Protein AF-A0A1N6QBU0-F1 (afdb_monomer)

Sequence (309 aa):
MTNTTHSLPLAERKTAVEEMLKSLEDKTDFASSLMRSSLDSHLSDVREQLNESETSSDQREVVEMRLSGASVDSGTTPAQLLSNVLKHFNSGIARAAHKIVTGRDSQKTSSAIHELLDLRFYRLQPGSARVTLTASSNGDLAGNTTKETLDQVFNFLESLDSEERFIDQVSNIGLNSLNSFNALANDIAKSSLSVSLNWPDAESGRSHSWRAGKAEFELLKARTKSIDIRRTSVERLDGIVTLVGEKGVLSLRTDAGEEVRARFSEKLLDSVQASCHLGSKITADFDVTTIGNTTVQVQKKSYLLKQIV

Solvent-accessible surface area (backbone atoms only — not comparable to full-atom values): 16569 Å² total; per-residue (Å²): 135,82,86,67,64,82,79,49,60,65,73,58,37,48,52,54,49,52,52,53,50,60,76,40,72,88,50,84,50,71,68,49,50,53,50,45,55,54,50,52,53,50,48,50,52,47,50,49,55,48,52,51,52,51,60,71,34,93,51,36,46,52,38,40,38,34,40,45,36,88,79,18,57,83,54,47,63,60,66,68,58,54,50,50,44,50,51,22,50,52,48,16,52,42,20,18,36,42,13,61,57,52,54,45,71,41,91,72,72,57,69,68,51,52,64,59,30,43,75,37,85,70,48,77,50,93,44,40,48,27,40,37,35,34,26,36,39,67,60,51,101,73,48,48,56,42,55,54,34,50,51,49,51,49,54,34,68,67,18,79,85,38,68,70,52,32,54,53,29,41,70,54,30,19,66,49,13,52,52,21,50,48,49,30,39,50,59,40,49,74,68,67,32,28,42,36,40,38,34,64,39,79,87,79,70,49,68,50,75,48,75,39,42,68,68,52,39,52,48,51,48,53,54,59,70,43,54,44,77,80,46,79,44,81,46,78,48,56,25,32,28,73,41,77,46,95,73,35,36,40,28,29,34,30,90,88,69,49,78,47,68,24,30,30,32,71,91,46,45,68,61,42,68,74,72,57,46,81,71,38,76,49,43,34,38,23,44,33,36,39,42,28,28,77,90,77,71,48,72,45,79,43,36,28,54,72,47,78,109

Foldseek 3Di:
DDPPLVPDDLVVSLVVLVVVLVVLVVPDDPVSVVVNVVSVVVNVVSVVVVVVVVQVDPFKWKKKKFKDDDQFQVQDHDPVLVVLLVVLLLQLLLQLLCCQQAVDGDLDGDVVSCVQFVWDFDDADGGTGMTMIITGQPDDVQHRSNVVSVVLVLQCLVQLVDLLSNLVSCSNRDLSSLVSVLSSLVSCVVVQIKMKMWIQDPVVRDIRIHIDGDVSSVSSVVSSVQKDWDDWDKDKFKFAWQDDDSNQWTWGQGPVRDIAIAGEHPVCNVVCVVQHDHGDIWIFIWGWIWMAGPVVPDIDIYTYTDHTD

Nearest PDB structures (foldseek):
  1ue1-assembly1_B-2  TM=6.784E-01  e=2.113E-02  Mycobacterium tuberculosis
  9dcn-assembly1_A  TM=5.646E-01  e=2.113E-02  Neisseria gonorrhoeae FA 1090
  2z4h-assembly1_A  TM=3.999E-01  e=2.360E-02  Escherichia coli
  8emh-assembly1_F  TM=4.236E-01  e=3.356E-01  Acinetobacter sp. NEB 394
  8fze-assembly1_w  TM=1.912E-01  e=7.539E-02  Escherichia coli

Secondary structure (DSSP, 8-state):
---GGGGS-HHHHHHHHHHHHHTTTT--SHHHHHHHHHHHHHHHHHHHHHHHHHHTSTTEEEEEEEEESTTTTTS---HHHHHHHHHHHHHHHHHHHHHHHHS---SS--HHHHHHH--EEEEEETTTTEEEEEEE----TT--HHHHHHHHHHHHHHGGG-HHHHHHHHHHH-HHHHHHHHHHHHHHHHTT-EEEEEEE-TTT-PEEEEEE-HHHHHHHHHHHHHEEEEEEEEEEEEEEEEEEETTTEEEEEETTS-EEEEE--GGGHHHHHHH--TT-EEEEEEEEEEEEETTTTEEEEEEEEEEE-

Radius of gyration: 24.53 Å; Cα contacts (8 Å, |Δi|>4): 532; chains: 1; bounding box: 54×44×77 Å

Mean predicted aligned error: 11.38 Å

Organism: NCBI:txid49186

Structure (mmCIF, N/CA/C/O backbone):
data_AF-A0A1N6QBU0-F1
#
_entry.id   AF-A0A1N6QBU0-F1
#
loop_
_atom_site.group_PDB
_atom_site.id
_atom_site.type_symbol
_atom_site.label_atom_id
_atom_site.label_alt_id
_atom_site.label_comp_id
_atom_site.label_asym_id
_atom_site.label_entity_id
_atom_site.label_seq_id
_atom_site.pdbx_PDB_ins_code
_atom_site.Cartn_x
_atom_site.Cartn_y
_atom_site.Cartn_z
_atom_site.occupancy
_atom_site.B_iso_or_equiv
_atom_site.auth_seq_id
_atom_site.auth_comp_id
_atom_site.auth_asym_id
_atom_site.auth_atom_id
_atom_site.pdbx_PDB_model_num
ATOM 1 N N . MET A 1 1 ? 3.096 -10.868 -52.313 1.00 39.22 1 MET A N 1
ATOM 2 C CA . MET A 1 1 ? 2.220 -11.273 -51.196 1.00 39.22 1 MET A CA 1
ATOM 3 C C . MET A 1 1 ? 1.739 -9.999 -50.532 1.00 39.22 1 MET A C 1
ATOM 5 O O . MET A 1 1 ? 2.563 -9.172 -50.174 1.00 39.22 1 MET A O 1
ATOM 9 N N . THR A 1 2 ? 0.432 -9.761 -50.559 1.00 35.47 2 THR A N 1
ATOM 10 C CA . THR A 1 2 ? -0.201 -8.495 -50.173 1.00 35.47 2 THR A CA 1
ATOM 11 C C . THR A 1 2 ? -0.167 -8.295 -48.662 1.00 35.47 2 THR A C 1
ATOM 13 O O . THR A 1 2 ? -0.398 -9.225 -47.896 1.00 35.47 2 THR A O 1
ATOM 16 N N . ASN A 1 3 ? 0.145 -7.066 -48.259 1.00 40.38 3 ASN A N 1
ATOM 17 C CA . ASN A 1 3 ? 0.399 -6.623 -46.892 1.00 40.38 3 ASN A CA 1
ATOM 18 C C . ASN A 1 3 ? -0.928 -6.399 -46.128 1.00 40.38 3 ASN A C 1
ATOM 20 O O . ASN A 1 3 ? -1.270 -5.278 -45.766 1.00 40.38 3 ASN A O 1
ATOM 24 N N . THR A 1 4 ? -1.735 -7.455 -45.974 1.00 46.56 4 THR A N 1
ATOM 25 C CA . THR A 1 4 ? -3.096 -7.409 -45.392 1.00 46.56 4 THR A CA 1
ATOM 26 C C . THR A 1 4 ? -3.135 -7.524 -43.863 1.00 46.56 4 THR A C 1
ATOM 28 O O . THR A 1 4 ? -4.198 -7.406 -43.266 1.00 46.56 4 THR A O 1
ATOM 31 N N . THR A 1 5 ? -1.998 -7.719 -43.196 1.00 50.78 5 THR A N 1
ATOM 32 C CA . THR A 1 5 ? -1.920 -7.868 -41.732 1.00 50.78 5 THR A CA 1
ATOM 33 C C . THR A 1 5 ? -2.047 -6.552 -40.963 1.00 50.78 5 THR A C 1
ATOM 35 O O . THR A 1 5 ? -2.314 -6.583 -39.767 1.00 50.78 5 THR A O 1
ATOM 38 N N . HIS A 1 6 ? -1.905 -5.390 -41.607 1.00 52.56 6 HIS A N 1
ATOM 39 C CA . HIS A 1 6 ? -2.018 -4.092 -40.925 1.00 52.56 6 HIS A CA 1
ATOM 40 C C . HIS A 1 6 ? -3.462 -3.635 -40.650 1.00 52.56 6 HIS A C 1
ATOM 42 O O . HIS A 1 6 ? -3.644 -2.705 -39.871 1.00 52.56 6 HIS A O 1
ATOM 48 N N . SER A 1 7 ? -4.480 -4.269 -41.247 1.00 54.25 7 SER A N 1
ATOM 49 C CA . SER A 1 7 ? -5.893 -3.883 -41.080 1.00 54.25 7 SER A CA 1
ATOM 50 C C . SER A 1 7 ? -6.684 -4.753 -40.097 1.00 54.25 7 SER A C 1
ATOM 52 O O . SER A 1 7 ? -7.878 -4.526 -39.924 1.00 54.25 7 SER A O 1
ATOM 54 N N . LEU A 1 8 ? -6.060 -5.769 -39.497 1.00 66.19 8 LEU A N 1
ATOM 55 C CA . LEU A 1 8 ? -6.722 -6.685 -38.566 1.00 66.19 8 LEU A CA 1
ATOM 56 C C . LEU A 1 8 ? -6.661 -6.149 -37.119 1.00 66.19 8 LEU A C 1
ATOM 58 O O . LEU A 1 8 ? -5.681 -5.489 -36.756 1.00 66.19 8 LEU A O 1
ATOM 62 N N . PRO A 1 9 ? -7.655 -6.451 -36.264 1.00 80.00 9 PRO A N 1
ATOM 63 C CA . PRO A 1 9 ? -7.564 -6.243 -34.820 1.00 80.00 9 PRO A CA 1
ATOM 64 C C . PRO A 1 9 ? -6.289 -6.869 -34.232 1.00 80.00 9 PRO A C 1
ATOM 66 O O . PRO A 1 9 ? -5.845 -7.928 -34.675 1.00 80.00 9 PRO A O 1
ATOM 69 N N . LEU A 1 10 ? -5.695 -6.240 -33.212 1.00 79.94 10 LEU A N 1
ATOM 70 C CA . LEU A 1 10 ? -4.394 -6.652 -32.658 1.00 79.94 10 LEU A CA 1
ATOM 71 C C . LEU A 1 10 ? -4.346 -8.131 -32.210 1.00 79.94 10 LEU A C 1
ATOM 73 O O . LEU A 1 10 ? -3.331 -8.798 -32.410 1.00 79.94 10 LEU A O 1
ATOM 77 N N . ALA A 1 11 ? -5.446 -8.669 -31.673 1.00 81.12 11 ALA A N 1
ATOM 78 C CA . ALA A 1 11 ? -5.554 -10.077 -31.273 1.00 81.12 11 ALA A CA 1
ATOM 79 C C . ALA A 1 11 ? -5.517 -11.050 -32.472 1.00 81.12 11 ALA A C 1
ATOM 81 O O . ALA A 1 11 ? -4.876 -12.103 -32.417 1.00 81.12 11 ALA A O 1
ATOM 82 N N . GLU A 1 12 ? -6.150 -10.676 -33.584 1.00 83.69 12 GLU A N 1
ATOM 83 C CA . GLU A 1 12 ? -6.132 -11.452 -34.829 1.00 83.69 12 GLU A CA 1
ATOM 84 C C . GLU A 1 12 ? -4.762 -11.361 -35.512 1.00 83.69 12 GLU A C 1
ATOM 86 O O . GLU A 1 12 ? -4.251 -12.361 -36.014 1.00 83.69 12 GLU A O 1
ATOM 91 N N . ARG A 1 13 ? -4.106 -10.192 -35.442 1.00 83.12 13 ARG A N 1
ATOM 92 C CA . ARG A 1 13 ? -2.723 -10.003 -35.916 1.00 83.12 13 ARG A CA 1
ATOM 93 C C . ARG A 1 13 ? -1.742 -10.905 -35.177 1.00 83.12 13 ARG A C 1
ATOM 95 O O . ARG A 1 13 ? -0.912 -11.537 -35.823 1.00 83.12 13 ARG A O 1
ATOM 102 N N . LYS A 1 14 ? -1.852 -10.999 -33.847 1.00 87.75 14 LYS A N 1
ATOM 103 C CA . LYS A 1 14 ? -1.032 -11.912 -33.036 1.00 87.75 14 LYS A CA 1
ATOM 104 C C . LYS A 1 14 ? -1.204 -13.359 -33.504 1.00 87.75 14 LYS A C 1
ATOM 106 O O . LYS A 1 14 ? -0.212 -14.020 -33.792 1.00 87.75 14 LYS A O 1
ATOM 111 N N . THR A 1 15 ? -2.453 -13.811 -33.629 1.00 87.38 15 THR A N 1
ATOM 112 C CA . THR A 1 15 ? -2.779 -15.189 -34.031 1.00 87.38 15 THR A CA 1
ATOM 113 C C . THR A 1 15 ? -2.228 -15.512 -35.424 1.00 87.38 15 THR A C 1
ATOM 115 O O . THR A 1 15 ? -1.575 -16.534 -35.608 1.00 87.38 15 THR A O 1
ATOM 118 N N . ALA A 1 16 ? -2.384 -14.598 -36.388 1.00 86.31 16 ALA A N 1
ATOM 119 C CA . ALA A 1 16 ? -1.865 -14.772 -37.744 1.00 86.31 16 ALA A CA 1
ATOM 120 C C . ALA A 1 16 ? -0.326 -14.858 -37.797 1.00 86.31 16 ALA A C 1
ATOM 122 O O . ALA A 1 16 ? 0.226 -15.666 -38.544 1.00 86.31 16 ALA A O 1
ATOM 123 N N . VAL A 1 17 ? 0.385 -14.048 -37.002 1.00 85.12 17 VAL A N 1
ATOM 124 C CA . VAL A 1 17 ? 1.858 -14.092 -36.931 1.00 85.12 17 VAL A CA 1
ATOM 125 C C . VAL A 1 17 ? 2.343 -15.376 -36.242 1.00 85.12 17 VAL A C 1
ATOM 127 O O . VAL A 1 17 ? 3.319 -15.976 -36.694 1.00 85.12 17 VAL A O 1
ATOM 130 N N . GLU A 1 18 ? 1.644 -15.844 -35.203 1.00 87.94 18 GLU A N 1
ATOM 131 C CA . GLU A 1 18 ? 1.935 -17.119 -34.527 1.00 87.94 18 GLU A CA 1
ATOM 132 C C . GLU A 1 18 ? 1.734 -18.325 -35.467 1.00 87.94 18 GLU A C 1
ATOM 134 O O . GLU A 1 18 ? 2.568 -19.232 -35.499 1.00 87.94 18 GLU A O 1
ATOM 139 N N . GLU A 1 19 ? 0.696 -18.314 -36.308 1.00 89.81 19 GLU A N 1
ATOM 140 C CA . GLU A 1 19 ? 0.483 -19.336 -37.344 1.00 89.81 19 GLU A CA 1
ATOM 141 C C . GLU A 1 19 ? 1.570 -19.316 -38.430 1.00 89.81 19 GLU A C 1
ATOM 143 O O . GLU A 1 19 ? 2.048 -20.372 -38.856 1.00 89.81 19 GLU A O 1
ATOM 148 N N . MET A 1 20 ? 2.012 -18.126 -38.852 1.00 86.88 20 MET A N 1
ATOM 149 C CA . MET A 1 20 ? 3.114 -17.983 -39.807 1.00 86.88 20 MET A CA 1
ATOM 150 C C . MET A 1 20 ? 4.428 -18.535 -39.246 1.00 86.88 20 MET A C 1
ATOM 152 O O . MET A 1 20 ? 5.118 -19.270 -39.954 1.00 86.88 20 MET A O 1
ATOM 156 N N . LEU A 1 21 ? 4.752 -18.252 -37.980 1.00 85.94 21 LEU A N 1
ATOM 157 C CA . LEU A 1 21 ? 5.922 -18.821 -37.300 1.00 85.94 21 LEU A CA 1
ATOM 158 C C . LEU A 1 21 ? 5.845 -20.348 -37.222 1.00 85.94 21 LEU A C 1
ATOM 160 O O . LEU A 1 21 ? 6.813 -21.029 -37.563 1.00 85.94 21 LEU A O 1
ATOM 164 N N . LYS A 1 22 ? 4.675 -20.891 -36.873 1.00 87.50 22 LYS A N 1
ATOM 165 C CA . LYS A 1 22 ? 4.443 -22.340 -36.812 1.00 87.50 22 LYS A CA 1
ATOM 166 C C . LYS A 1 22 ? 4.622 -23.018 -38.173 1.00 87.50 22 LYS A C 1
ATOM 168 O O . LYS A 1 22 ? 5.226 -24.079 -38.268 1.00 87.50 22 LYS A O 1
ATOM 173 N N . SER A 1 23 ? 4.188 -22.371 -39.258 1.00 85.69 23 SER A N 1
ATOM 174 C CA . SER A 1 23 ? 4.383 -22.875 -40.630 1.00 85.69 23 SER A CA 1
ATOM 175 C C . SER A 1 23 ? 5.852 -22.929 -41.077 1.00 85.69 23 SER A C 1
ATOM 177 O O . SER A 1 23 ? 6.185 -23.557 -42.089 1.00 85.69 23 SER A O 1
ATOM 179 N N . LEU A 1 24 ? 6.731 -22.243 -40.342 1.00 83.56 24 LEU A N 1
ATOM 180 C CA . LEU A 1 24 ? 8.153 -22.190 -40.616 1.00 83.56 24 LEU A CA 1
ATOM 181 C C . LEU A 1 24 ? 8.961 -23.163 -39.755 1.00 83.56 24 LEU A C 1
ATOM 183 O O . LEU A 1 24 ? 10.107 -23.350 -40.140 1.00 83.56 24 LEU A O 1
ATOM 187 N N . GLU A 1 25 ? 8.428 -23.788 -38.688 1.00 79.06 25 GLU A N 1
ATOM 188 C CA . GLU A 1 25 ? 9.165 -24.599 -37.681 1.00 79.06 25 GLU A CA 1
ATOM 189 C C . GLU A 1 25 ? 10.079 -25.690 -38.269 1.00 79.06 25 GLU A C 1
ATOM 191 O O . GLU A 1 25 ? 11.206 -25.864 -37.795 1.00 79.06 25 GLU A O 1
ATOM 196 N N . ASP A 1 26 ? 9.670 -26.328 -39.366 1.00 81.00 26 ASP A N 1
ATOM 197 C CA . ASP A 1 26 ? 10.427 -27.420 -39.997 1.00 81.00 26 ASP A CA 1
ATOM 198 C C . ASP A 1 26 ? 11.429 -26.955 -41.076 1.00 81.00 26 ASP A C 1
ATOM 200 O O . ASP A 1 26 ? 12.178 -27.760 -41.633 1.00 81.00 26 ASP A O 1
ATOM 204 N N . LYS A 1 27 ? 11.472 -25.654 -41.397 1.00 79.31 27 LYS A N 1
ATOM 205 C CA . LYS A 1 27 ? 12.322 -25.101 -42.470 1.00 79.31 27 LYS A CA 1
ATOM 206 C C . LYS A 1 27 ? 13.609 -24.471 -41.940 1.00 79.31 27 LYS A C 1
ATOM 208 O O . LYS A 1 27 ? 13.568 -23.452 -41.258 1.00 79.31 27 LYS A O 1
ATOM 213 N N . THR A 1 28 ? 14.757 -25.043 -42.293 1.00 79.62 28 THR A N 1
ATOM 214 C CA . THR A 1 28 ? 16.081 -24.645 -41.771 1.00 79.62 28 THR A CA 1
ATOM 215 C C . THR A 1 28 ? 16.922 -23.806 -42.737 1.00 79.62 28 THR A C 1
ATOM 217 O O . THR A 1 28 ? 18.066 -23.477 -42.426 1.00 79.62 28 THR A O 1
ATOM 220 N N . ASP A 1 29 ? 16.391 -23.442 -43.905 1.00 89.56 29 ASP A N 1
ATOM 221 C CA . ASP A 1 29 ? 17.117 -22.630 -44.878 1.00 89.56 29 ASP A CA 1
ATOM 222 C C . ASP A 1 29 ? 17.308 -21.179 -44.397 1.00 89.56 29 ASP A C 1
ATOM 224 O O . ASP A 1 29 ? 16.545 -20.649 -43.586 1.00 89.56 29 ASP A O 1
ATOM 228 N N . PHE A 1 30 ? 18.351 -20.519 -44.909 1.00 84.75 30 PHE A N 1
ATOM 229 C CA . PHE A 1 30 ? 18.733 -19.162 -44.504 1.00 84.75 30 PHE A CA 1
ATOM 230 C C . PHE A 1 30 ? 17.591 -18.146 -44.657 1.00 84.75 30 PHE A C 1
ATOM 232 O O . PHE A 1 30 ? 17.408 -17.295 -43.786 1.00 84.75 30 PHE A O 1
ATOM 239 N N . ALA A 1 31 ? 16.797 -18.249 -45.729 1.00 85.75 31 ALA A N 1
ATOM 240 C CA . ALA A 1 31 ? 15.667 -17.353 -45.949 1.00 85.75 31 ALA A CA 1
ATOM 241 C C . ALA A 1 31 ? 14.568 -17.577 -44.900 1.00 85.75 31 ALA A C 1
ATOM 243 O O . ALA A 1 31 ? 14.074 -16.604 -44.333 1.00 85.75 31 ALA A O 1
ATOM 244 N N . SER A 1 32 ? 14.253 -18.834 -44.567 1.00 83.88 32 SER A N 1
ATOM 245 C CA . SER A 1 32 ? 13.336 -19.150 -43.463 1.00 83.88 32 SER A CA 1
ATOM 246 C C . SER A 1 32 ? 13.852 -18.661 -42.109 1.00 83.88 32 SER A C 1
ATOM 248 O O . SER A 1 32 ? 13.070 -18.133 -41.328 1.00 83.88 32 SER A O 1
ATOM 250 N N . SER A 1 33 ? 15.156 -18.759 -41.832 1.00 81.25 33 SER A N 1
ATOM 251 C CA . SER A 1 33 ? 15.761 -18.225 -40.599 1.00 81.25 33 SER A CA 1
ATOM 252 C C . SER A 1 33 ? 15.617 -16.700 -40.489 1.00 81.25 33 SER A C 1
ATOM 254 O O . SER A 1 33 ? 15.190 -16.179 -39.455 1.00 81.25 33 SER A O 1
ATOM 256 N N . LEU A 1 34 ? 15.883 -15.975 -41.581 1.00 82.69 34 LEU A N 1
ATOM 257 C CA . LEU A 1 34 ? 15.695 -14.524 -41.639 1.00 82.69 34 LEU A CA 1
ATOM 258 C C . LEU A 1 34 ? 14.216 -14.137 -41.476 1.00 82.69 34 LEU A C 1
ATOM 260 O O . LEU A 1 34 ? 13.899 -13.206 -40.736 1.00 82.69 34 LEU A O 1
ATOM 264 N N . MET A 1 35 ? 13.308 -14.872 -42.129 1.00 85.88 35 MET A N 1
ATOM 265 C CA . MET A 1 35 ? 11.864 -14.662 -41.998 1.00 85.88 35 MET A CA 1
ATOM 266 C C . MET A 1 35 ? 11.373 -14.928 -40.575 1.00 85.88 35 MET A C 1
ATOM 268 O O . MET A 1 35 ? 10.599 -14.127 -40.061 1.00 85.88 35 MET A O 1
ATOM 272 N N . ARG A 1 36 ? 11.846 -15.991 -39.912 1.00 84.25 36 ARG A N 1
ATOM 273 C CA . ARG A 1 36 ? 11.523 -16.271 -38.504 1.00 84.25 36 ARG A CA 1
ATOM 274 C C . ARG A 1 36 ? 11.970 -15.132 -37.593 1.00 84.25 36 ARG A C 1
ATOM 276 O O . ARG A 1 36 ? 11.153 -14.637 -36.836 1.00 84.25 36 ARG A O 1
ATOM 283 N N . SER A 1 37 ? 13.211 -14.660 -37.725 1.00 82.31 37 SER A N 1
ATOM 284 C CA . SER A 1 37 ? 13.722 -13.527 -36.934 1.00 82.31 37 SER A CA 1
ATOM 285 C C . SER A 1 37 ? 12.888 -12.253 -37.136 1.00 82.31 37 SER A C 1
ATOM 287 O O . SER A 1 37 ? 12.516 -11.576 -36.178 1.00 82.31 37 SER A O 1
ATOM 289 N N . SER A 1 38 ? 12.511 -11.959 -38.386 1.00 84.19 38 SER A N 1
ATOM 290 C CA . SER A 1 38 ? 11.640 -10.822 -38.698 1.00 84.19 38 SER A CA 1
ATOM 291 C C . SER A 1 38 ? 10.228 -10.980 -38.125 1.00 84.19 38 SER A C 1
ATOM 293 O O . SER A 1 38 ? 9.657 -9.997 -37.656 1.00 84.19 38 SER A O 1
ATOM 295 N N . LEU A 1 39 ? 9.650 -12.184 -38.182 1.00 86.44 39 LEU A N 1
ATOM 296 C CA . LEU A 1 39 ? 8.320 -12.471 -37.641 1.00 86.44 39 LEU A CA 1
ATOM 297 C C . LEU A 1 39 ? 8.317 -12.490 -36.110 1.00 86.44 39 LEU A C 1
ATOM 299 O O . LEU A 1 39 ? 7.361 -11.998 -35.525 1.00 86.44 39 LEU A O 1
ATOM 303 N N . ASP A 1 40 ? 9.381 -12.970 -35.466 1.00 84.38 40 ASP A N 1
ATOM 304 C CA . ASP A 1 40 ? 9.564 -12.899 -34.011 1.00 84.38 40 ASP A CA 1
ATOM 305 C C . ASP A 1 40 ? 9.655 -11.447 -33.537 1.00 84.38 40 ASP A C 1
ATOM 307 O O . ASP A 1 40 ? 8.983 -11.067 -32.576 1.00 84.38 40 ASP A O 1
ATOM 311 N N . SER A 1 41 ? 10.423 -10.605 -34.241 1.00 81.62 41 SER A N 1
ATOM 312 C CA . SER A 1 41 ? 10.460 -9.166 -33.959 1.00 81.62 41 SER A CA 1
ATOM 313 C C . SER A 1 41 ? 9.075 -8.540 -34.135 1.00 81.62 41 SER A C 1
ATOM 315 O O . SER A 1 41 ? 8.614 -7.817 -33.259 1.00 81.62 41 SER A O 1
ATOM 317 N N . HIS A 1 42 ? 8.365 -8.870 -35.219 1.00 82.19 42 HIS A N 1
ATOM 318 C CA . HIS A 1 42 ? 7.020 -8.345 -35.448 1.00 82.19 42 HIS A CA 1
ATOM 319 C C . HIS A 1 42 ? 6.009 -8.823 -34.396 1.00 82.19 42 HIS A C 1
ATOM 321 O O . HIS A 1 42 ? 5.142 -8.062 -33.970 1.00 82.19 42 HIS A O 1
ATOM 327 N N . LEU A 1 43 ? 6.120 -10.075 -33.947 1.00 85.25 43 LEU A N 1
ATOM 328 C CA . LEU A 1 43 ? 5.299 -10.623 -32.876 1.00 85.25 43 LEU A CA 1
ATOM 329 C C . LEU A 1 43 ? 5.573 -9.907 -31.551 1.00 85.25 43 LEU A C 1
ATOM 331 O O . LEU A 1 43 ? 4.632 -9.655 -30.799 1.00 85.25 43 LEU A O 1
ATOM 335 N N . SER A 1 44 ? 6.834 -9.558 -31.278 1.00 79.56 44 SER A N 1
ATOM 336 C CA . SER A 1 44 ? 7.207 -8.719 -30.137 1.00 79.56 44 SER A CA 1
ATOM 337 C C . SER A 1 44 ? 6.516 -7.355 -30.208 1.00 79.56 44 SER A C 1
ATOM 339 O O . SER A 1 44 ? 5.853 -6.973 -29.246 1.00 79.56 44 SER A O 1
ATOM 341 N N . ASP A 1 45 ? 6.562 -6.680 -31.360 1.00 81.44 45 ASP A N 1
ATOM 342 C CA . ASP A 1 45 ? 5.919 -5.372 -31.555 1.00 81.44 45 ASP A CA 1
ATOM 343 C C . ASP A 1 45 ? 4.389 -5.446 -31.389 1.00 81.44 45 ASP A C 1
ATOM 345 O O . ASP A 1 45 ? 3.773 -4.592 -30.752 1.00 81.44 45 ASP A O 1
ATOM 349 N N . VAL A 1 46 ? 3.742 -6.481 -31.944 1.00 81.94 46 VAL A N 1
ATOM 350 C CA . VAL A 1 46 ? 2.286 -6.684 -31.811 1.00 81.94 46 VAL A CA 1
ATOM 351 C C . VAL A 1 46 ? 1.901 -6.970 -30.357 1.00 81.94 46 VAL A C 1
ATOM 353 O O . VAL A 1 46 ? 0.868 -6.489 -29.889 1.00 81.94 46 VAL A O 1
ATOM 356 N N . ARG A 1 47 ? 2.725 -7.725 -29.620 1.00 80.50 47 ARG A N 1
ATOM 357 C CA . ARG A 1 47 ? 2.526 -7.973 -28.183 1.00 80.50 47 ARG A CA 1
ATOM 358 C C . ARG A 1 47 ? 2.702 -6.701 -27.359 1.00 80.50 47 ARG A C 1
ATOM 360 O O . ARG A 1 47 ? 1.934 -6.493 -26.426 1.00 80.50 47 ARG A O 1
ATOM 367 N N . GLU A 1 48 ? 3.661 -5.849 -27.705 1.00 75.88 48 GLU A N 1
ATOM 368 C CA . GLU A 1 48 ? 3.842 -4.548 -27.059 1.00 75.88 48 GLU A CA 1
ATOM 369 C C . GLU A 1 48 ? 2.626 -3.640 -27.287 1.00 75.88 48 GLU A C 1
ATOM 371 O O . GLU A 1 48 ? 2.066 -3.134 -26.319 1.00 75.88 48 GLU A O 1
ATOM 376 N N . GLN A 1 49 ? 2.125 -3.546 -28.524 1.00 75.44 49 GLN A N 1
ATOM 377 C CA . GLN A 1 49 ? 0.904 -2.790 -28.849 1.00 75.44 49 GLN A CA 1
ATOM 378 C C . GLN A 1 49 ? -0.328 -3.297 -28.082 1.00 75.44 49 GLN A C 1
ATOM 380 O O . GLN A 1 49 ? -1.139 -2.501 -27.608 1.00 75.44 49 GLN A O 1
ATOM 385 N N . LEU A 1 50 ? -0.472 -4.620 -27.937 1.00 71.94 50 LEU A N 1
ATOM 386 C CA . LEU A 1 50 ? -1.532 -5.221 -27.120 1.00 71.94 50 LEU A CA 1
ATOM 387 C C . LEU A 1 50 ? -1.387 -4.836 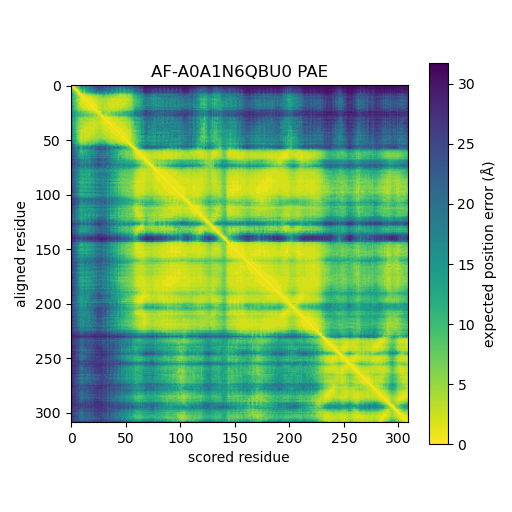-25.645 1.00 71.94 50 LEU A C 1
ATOM 389 O O . LEU A 1 50 ? -2.345 -4.347 -25.050 1.00 71.94 50 LEU A O 1
ATOM 393 N N . ASN A 1 51 ? -0.193 -4.989 -25.073 1.00 67.75 51 ASN A N 1
ATOM 394 C CA . ASN A 1 51 ? 0.075 -4.639 -23.679 1.00 67.75 51 ASN A CA 1
ATOM 395 C C . ASN A 1 51 ? -0.144 -3.145 -23.400 1.00 67.75 51 ASN A C 1
ATOM 397 O O . ASN A 1 51 ? -0.677 -2.793 -22.347 1.00 67.75 51 ASN A O 1
ATOM 401 N N . GLU A 1 52 ? 0.234 -2.267 -24.330 1.00 68.31 52 GLU A N 1
ATOM 402 C CA . GLU A 1 52 ? -0.052 -0.836 -24.243 1.00 68.31 52 GLU A CA 1
ATOM 403 C C . GLU A 1 52 ? -1.556 -0.580 -24.251 1.00 68.31 52 GLU A C 1
ATOM 405 O O . GLU A 1 52 ? -2.039 0.161 -23.399 1.00 68.31 52 GLU A O 1
ATOM 410 N N . SER A 1 53 ? -2.315 -1.234 -25.136 1.00 63.53 53 SER A N 1
ATOM 411 C CA . SER A 1 53 ? -3.775 -1.094 -25.174 1.00 63.53 53 SER A CA 1
ATOM 412 C C . SER A 1 53 ? -4.461 -1.589 -23.892 1.00 63.53 53 SER A C 1
ATOM 414 O O . SER A 1 53 ? -5.363 -0.921 -23.396 1.00 63.53 53 SER A O 1
ATOM 416 N N . GLU A 1 54 ? -3.988 -2.690 -23.297 1.00 63.75 54 GLU A N 1
ATOM 417 C CA . GLU A 1 54 ? -4.492 -3.207 -22.016 1.00 63.75 54 GLU A CA 1
ATOM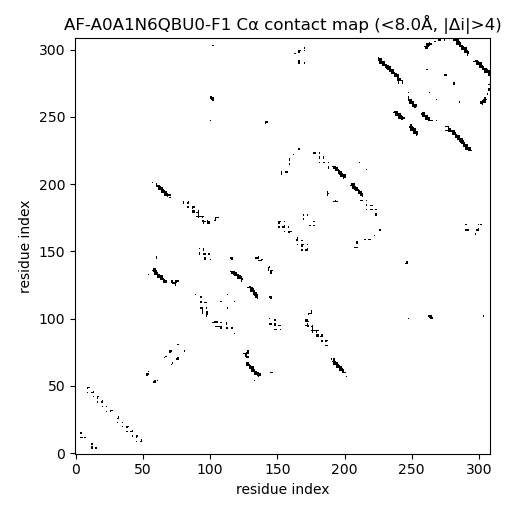 418 C C . GLU A 1 54 ? -4.143 -2.281 -20.847 1.00 63.75 54 GLU A C 1
ATOM 420 O O . GLU A 1 54 ? -4.979 -2.026 -19.986 1.00 63.75 54 GLU A O 1
ATOM 425 N N . THR A 1 55 ? -2.923 -1.742 -20.821 1.00 58.66 55 THR A N 1
ATOM 426 C CA . THR A 1 55 ? -2.478 -0.789 -19.788 1.00 58.66 55 THR A CA 1
ATOM 427 C C . THR A 1 55 ? -3.178 0.567 -19.923 1.00 58.66 55 THR A C 1
ATOM 429 O O . THR A 1 55 ? -3.307 1.292 -18.944 1.00 58.66 55 THR A O 1
ATOM 432 N N . SER A 1 56 ? -3.633 0.906 -21.132 1.00 56.22 56 SER A N 1
ATOM 433 C CA . SER A 1 56 ? -4.442 2.098 -21.422 1.00 56.22 56 SER A CA 1
ATOM 434 C C . SER A 1 56 ? -5.932 1.899 -21.132 1.00 56.22 56 SER A C 1
ATOM 436 O O . SER A 1 56 ? -6.691 2.862 -21.195 1.00 56.22 56 SER A O 1
ATOM 438 N N . SER A 1 57 ? -6.367 0.660 -20.890 1.00 55.22 57 SER A N 1
ATOM 439 C CA . SER A 1 57 ? -7.747 0.343 -20.524 1.00 55.22 57 SER A CA 1
ATOM 440 C C . SER A 1 57 ? -7.946 0.494 -19.012 1.00 55.22 57 SER A C 1
ATOM 442 O O . SER A 1 57 ? -7.004 0.277 -18.252 1.00 55.22 57 SER A O 1
ATOM 444 N N . ASP A 1 58 ? -9.174 0.783 -18.563 1.00 58.59 58 ASP A N 1
ATOM 445 C CA . ASP A 1 58 ? -9.567 0.944 -17.143 1.00 58.59 58 ASP A CA 1
ATOM 446 C C . ASP A 1 58 ? -9.343 -0.312 -16.259 1.00 58.59 58 ASP A C 1
ATOM 448 O O . ASP A 1 58 ? -9.805 -0.387 -15.123 1.00 58.59 58 ASP A O 1
ATOM 452 N N . GLN A 1 59 ? -8.665 -1.342 -16.773 1.00 63.06 59 GLN A N 1
ATOM 453 C CA . GLN A 1 59 ? -8.482 -2.641 -16.126 1.00 63.06 59 GLN A CA 1
ATOM 454 C C . GLN A 1 59 ? -7.178 -2.773 -15.330 1.00 63.06 59 GLN A C 1
ATOM 456 O O . GLN A 1 59 ? -6.961 -3.816 -14.703 1.00 63.06 59 GLN A O 1
ATOM 461 N N . ARG A 1 60 ? -6.295 -1.766 -15.343 1.00 75.75 60 ARG A N 1
ATOM 462 C CA . ARG A 1 60 ? -5.062 -1.788 -14.543 1.00 75.75 60 ARG A CA 1
ATOM 463 C C . ARG A 1 60 ? -4.779 -0.460 -13.862 1.00 75.75 60 ARG A C 1
ATOM 465 O O . ARG A 1 60 ? -4.797 0.593 -14.489 1.00 75.75 60 ARG A O 1
ATOM 472 N N . GLU A 1 61 ? -4.387 -0.541 -12.596 1.00 83.69 61 GLU A N 1
ATOM 473 C CA . GLU A 1 61 ? -3.859 0.601 -11.860 1.00 83.69 61 GLU A CA 1
ATOM 474 C C . GLU A 1 61 ? -2.403 0.820 -12.259 1.00 83.69 61 GLU A C 1
ATOM 476 O O . GLU A 1 61 ? -1.599 -0.116 -12.223 1.00 83.69 61 GLU A O 1
ATOM 481 N N . VAL A 1 62 ? -2.040 2.056 -12.602 1.00 85.88 62 VAL A N 1
ATOM 482 C CA . VAL A 1 62 ? -0.679 2.406 -13.023 1.00 85.88 62 VAL A CA 1
ATOM 483 C C . VAL A 1 62 ? -0.024 3.289 -11.971 1.00 85.88 62 VAL A C 1
ATOM 485 O O . VAL A 1 62 ? -0.406 4.440 -11.781 1.00 85.88 62 VAL A O 1
ATOM 488 N N . VAL A 1 63 ? 1.004 2.770 -11.303 1.00 89.88 63 VAL A N 1
ATOM 489 C CA . VAL A 1 63 ? 1.806 3.532 -10.343 1.00 89.88 63 VAL A CA 1
ATOM 490 C C . VAL A 1 63 ? 3.149 3.875 -10.966 1.00 89.88 63 VAL A C 1
ATOM 492 O O . VAL A 1 63 ? 3.924 3.000 -11.354 1.00 89.88 63 VAL A O 1
ATOM 495 N N . GLU A 1 64 ? 3.459 5.163 -11.026 1.00 90.38 64 GLU A N 1
ATOM 496 C CA . GLU A 1 64 ? 4.753 5.652 -11.478 1.00 90.38 64 GLU A CA 1
ATOM 497 C C . GLU A 1 64 ? 5.647 5.982 -10.290 1.00 90.38 64 GLU A C 1
ATOM 499 O O . GLU A 1 64 ? 5.318 6.817 -9.450 1.00 90.38 64 GLU A O 1
ATOM 504 N N . MET A 1 65 ? 6.825 5.369 -10.253 1.00 91.31 65 MET A N 1
ATOM 505 C CA . MET A 1 65 ? 7.882 5.684 -9.303 1.00 91.31 65 MET A CA 1
ATOM 506 C C . MET A 1 65 ? 9.052 6.329 -10.029 1.00 91.31 65 MET A C 1
ATOM 508 O O . MET A 1 65 ? 9.532 5.802 -11.025 1.00 91.31 65 MET A O 1
ATOM 512 N N . ARG A 1 66 ? 9.558 7.445 -9.510 1.00 90.12 66 ARG A N 1
ATOM 513 C CA . ARG A 1 66 ? 10.728 8.148 -10.041 1.00 90.12 66 ARG A CA 1
ATOM 514 C C . ARG A 1 66 ? 11.765 8.354 -8.948 1.00 90.12 66 ARG A C 1
ATOM 516 O O . ARG A 1 66 ? 11.497 9.069 -7.987 1.00 90.12 66 ARG A O 1
ATOM 523 N N . LEU A 1 67 ? 12.962 7.806 -9.132 1.00 89.25 67 LEU A N 1
ATOM 524 C CA . LEU A 1 67 ? 14.134 8.130 -8.318 1.00 89.25 67 LEU A CA 1
ATOM 525 C C . LEU A 1 67 ? 14.885 9.302 -8.951 1.00 89.25 67 LEU A C 1
ATOM 527 O O . LEU A 1 67 ? 15.086 9.314 -10.162 1.00 89.25 67 LEU A O 1
ATOM 531 N N . SER A 1 68 ? 15.288 10.287 -8.149 1.00 88.75 68 SER A N 1
ATOM 532 C CA . SER A 1 68 ? 16.051 11.453 -8.624 1.00 88.75 68 SER A CA 1
ATOM 533 C C . SER A 1 68 ? 17.250 11.730 -7.722 1.00 88.75 68 SER A C 1
ATOM 535 O O . SER A 1 68 ? 17.127 11.666 -6.492 1.00 88.75 68 SER A O 1
ATOM 537 N N . GLY A 1 69 ? 18.391 12.050 -8.332 1.00 85.19 69 GLY A N 1
ATOM 538 C CA . GLY A 1 69 ? 19.644 12.352 -7.645 1.00 85.19 69 GLY A CA 1
ATOM 539 C C . GLY A 1 69 ? 20.876 11.956 -8.460 1.00 85.19 69 GLY A C 1
ATOM 540 O O . GLY A 1 69 ? 20.795 11.219 -9.441 1.00 85.19 69 GLY A O 1
ATOM 541 N N . ALA A 1 70 ? 22.049 12.407 -8.011 1.00 79.94 70 ALA A N 1
ATOM 542 C CA . ALA A 1 70 ? 23.284 12.367 -8.799 1.00 79.94 70 ALA A CA 1
ATOM 543 C C . ALA A 1 70 ? 23.675 10.973 -9.333 1.00 79.94 70 ALA A C 1
ATOM 545 O O . ALA A 1 70 ? 24.269 10.873 -10.402 1.00 79.94 70 ALA A O 1
ATOM 546 N N . SER A 1 71 ? 23.345 9.896 -8.612 1.00 76.81 71 SER A N 1
ATOM 547 C CA . SER A 1 71 ? 23.662 8.519 -9.014 1.00 76.81 71 SER A CA 1
ATOM 548 C C . SER A 1 71 ? 22.665 7.895 -9.998 1.00 76.81 71 SER A C 1
ATOM 550 O O . SER A 1 71 ? 22.925 6.793 -10.477 1.00 76.81 71 SER A O 1
ATOM 552 N N . VAL A 1 72 ? 21.547 8.570 -10.296 1.00 79.94 72 VAL A N 1
ATOM 553 C CA . VAL A 1 72 ? 20.489 8.072 -11.196 1.00 79.94 72 VAL A CA 1
ATOM 554 C C . VAL A 1 72 ? 20.096 9.038 -12.317 1.00 79.94 72 VAL A C 1
ATOM 556 O O . VAL A 1 72 ? 19.425 8.639 -13.268 1.00 79.94 72 VAL A O 1
ATOM 559 N N . ASP A 1 73 ? 20.540 10.294 -12.251 1.00 72.81 73 ASP A N 1
ATOM 560 C CA . ASP A 1 73 ? 20.224 11.320 -13.254 1.00 72.81 73 ASP A CA 1
ATOM 561 C C . ASP A 1 73 ? 20.941 11.094 -14.602 1.00 72.81 73 ASP A C 1
ATOM 563 O O . ASP A 1 73 ? 20.552 11.673 -15.614 1.00 72.81 73 ASP A O 1
ATOM 567 N N . SER A 1 74 ? 21.944 10.209 -14.651 1.00 69.12 74 SER A N 1
ATOM 568 C CA . SER A 1 74 ? 22.671 9.830 -15.875 1.00 69.12 74 SER A CA 1
ATOM 569 C C . SER A 1 74 ? 21.940 8.813 -16.762 1.00 69.12 74 SER A C 1
ATOM 571 O O . SER A 1 74 ? 22.504 8.360 -17.756 1.00 69.12 74 SER A O 1
ATOM 573 N N . GLY A 1 75 ? 20.716 8.407 -16.409 1.00 65.50 75 GLY A N 1
ATOM 574 C CA . GLY A 1 75 ? 19.994 7.357 -17.137 1.00 65.50 75 GLY A CA 1
ATOM 575 C C . GLY A 1 75 ? 20.375 5.933 -16.740 1.00 65.50 75 GLY A C 1
ATOM 576 O O . GLY A 1 75 ? 19.926 4.978 -17.366 1.00 65.50 75 GLY A O 1
ATOM 577 N N . THR A 1 76 ? 21.190 5.772 -15.697 1.00 74.19 76 THR A N 1
ATOM 578 C CA . THR A 1 76 ? 21.590 4.465 -15.160 1.00 74.19 76 THR A CA 1
ATOM 579 C C . THR A 1 76 ? 21.188 4.362 -13.697 1.00 74.19 76 THR A C 1
ATOM 581 O O . THR A 1 76 ? 21.009 5.366 -13.021 1.00 74.19 76 THR A O 1
ATOM 584 N N . THR A 1 77 ? 20.986 3.156 -13.174 1.00 80.62 77 THR A N 1
ATOM 585 C CA . THR A 1 77 ? 20.687 2.954 -11.749 1.00 80.62 77 THR A CA 1
ATOM 586 C C . THR A 1 77 ? 21.310 1.651 -11.285 1.00 80.62 77 THR A C 1
ATOM 588 O O . THR A 1 77 ? 21.184 0.649 -11.993 1.00 80.62 77 THR A O 1
ATOM 591 N N . PRO A 1 78 ? 21.963 1.614 -10.108 1.00 84.94 78 PRO A N 1
ATOM 592 C CA . PRO A 1 78 ? 22.480 0.366 -9.570 1.00 84.94 78 PRO A CA 1
ATOM 593 C C . PRO A 1 78 ? 21.363 -0.678 -9.447 1.00 84.94 78 PRO A C 1
ATOM 595 O O . PRO A 1 78 ? 20.367 -0.447 -8.760 1.00 84.94 78 PRO A O 1
ATOM 598 N N . ALA A 1 79 ? 21.536 -1.843 -10.076 1.00 86.19 79 ALA A N 1
ATOM 599 C CA . ALA A 1 79 ? 20.514 -2.895 -10.100 1.00 86.19 79 ALA A CA 1
ATOM 600 C C . ALA A 1 79 ? 20.084 -3.328 -8.687 1.00 86.19 79 ALA A C 1
ATOM 602 O O . ALA A 1 79 ? 18.901 -3.548 -8.431 1.00 86.19 79 ALA A O 1
ATOM 603 N N . GLN A 1 80 ? 21.032 -3.375 -7.745 1.00 89.50 80 GLN A N 1
ATOM 604 C CA . GLN A 1 80 ? 20.754 -3.692 -6.344 1.00 89.50 80 GLN A CA 1
ATOM 605 C C . GLN A 1 80 ? 19.820 -2.669 -5.683 1.00 89.50 80 GLN A C 1
ATOM 607 O O . GLN A 1 80 ? 18.926 -3.053 -4.931 1.00 89.50 80 GLN A O 1
ATOM 612 N N . LEU A 1 81 ? 20.014 -1.378 -5.966 1.00 88.50 81 LEU A N 1
ATOM 613 C CA . LEU A 1 81 ? 19.186 -0.308 -5.414 1.00 88.50 81 LEU A CA 1
ATOM 614 C C . LEU A 1 81 ? 17.756 -0.414 -5.940 1.00 88.50 81 LEU A C 1
ATOM 616 O O . LEU A 1 81 ? 16.813 -0.425 -5.154 1.00 88.50 81 LEU A O 1
ATOM 620 N N . LEU A 1 82 ? 17.608 -0.560 -7.259 1.00 87.50 82 LEU A N 1
ATOM 621 C CA . LEU A 1 82 ? 16.306 -0.730 -7.896 1.00 87.50 82 LEU A CA 1
ATOM 622 C C . LEU A 1 82 ? 15.578 -1.976 -7.366 1.00 87.50 82 LEU A C 1
ATOM 624 O O . LEU A 1 82 ? 14.405 -1.899 -7.010 1.00 87.50 82 LEU A O 1
ATOM 628 N N . SER A 1 83 ? 16.287 -3.102 -7.248 1.00 90.31 83 SER A N 1
ATOM 629 C CA . SER A 1 83 ? 15.745 -4.353 -6.706 1.00 90.31 83 SER A CA 1
ATOM 630 C C . SER A 1 83 ? 15.233 -4.187 -5.272 1.00 90.31 83 SER A C 1
ATOM 632 O O . SER A 1 83 ? 14.101 -4.567 -4.969 1.00 90.31 83 SER A O 1
ATOM 634 N N . ASN A 1 84 ? 16.017 -3.555 -4.393 1.00 92.94 84 ASN A N 1
ATOM 635 C CA . ASN A 1 84 ? 15.603 -3.302 -3.014 1.00 92.94 84 ASN A CA 1
ATOM 636 C C . ASN A 1 84 ? 14.387 -2.373 -2.931 1.00 92.94 84 ASN A C 1
ATOM 638 O O . ASN A 1 84 ? 13.445 -2.655 -2.189 1.00 92.94 84 ASN A O 1
ATOM 642 N N . VAL A 1 85 ? 14.398 -1.286 -3.705 1.00 91.56 85 VAL A N 1
ATOM 643 C CA . VAL A 1 85 ? 13.302 -0.314 -3.773 1.00 91.56 85 VAL A CA 1
ATOM 644 C C . VAL A 1 85 ? 12.004 -1.007 -4.184 1.00 91.56 85 VAL A C 1
ATOM 646 O O . VAL A 1 85 ? 11.004 -0.926 -3.469 1.00 91.56 85 VAL A O 1
ATOM 649 N N . LEU A 1 86 ? 12.035 -1.775 -5.274 1.00 91.19 86 LEU A N 1
ATOM 650 C CA . LEU A 1 86 ? 10.877 -2.528 -5.753 1.00 91.19 86 LEU A CA 1
ATOM 651 C C . LEU A 1 86 ? 10.414 -3.585 -4.753 1.00 91.19 86 LEU A C 1
ATOM 653 O O . LEU A 1 86 ? 9.218 -3.710 -4.493 1.00 91.19 86 LEU A O 1
ATOM 657 N N . LYS A 1 87 ? 11.349 -4.310 -4.133 1.00 93.19 87 LYS A N 1
ATOM 658 C CA . LYS A 1 87 ? 11.047 -5.313 -3.109 1.00 93.19 87 LYS A CA 1
ATOM 659 C C . LYS A 1 87 ? 10.319 -4.702 -1.915 1.00 93.19 87 LYS A C 1
ATOM 661 O O . LYS A 1 87 ? 9.312 -5.258 -1.473 1.00 93.19 87 LYS A O 1
ATOM 666 N N . HIS A 1 88 ? 10.825 -3.597 -1.369 1.00 94.88 88 HIS A N 1
ATOM 667 C CA . HIS A 1 88 ? 10.226 -2.947 -0.205 1.00 94.88 88 HIS A CA 1
ATOM 668 C C . HIS A 1 88 ? 8.883 -2.307 -0.540 1.00 94.88 88 HIS A C 1
ATOM 670 O O . HIS A 1 88 ? 7.946 -2.446 0.243 1.00 94.88 88 HIS A O 1
ATOM 676 N N . PHE A 1 89 ? 8.763 -1.695 -1.718 1.00 94.12 89 PHE A N 1
ATOM 677 C CA . PHE A 1 89 ? 7.503 -1.138 -2.194 1.00 94.12 89 PHE A CA 1
ATOM 678 C C . PHE A 1 89 ? 6.429 -2.223 -2.368 1.00 94.12 89 PHE A C 1
ATOM 680 O O . PHE A 1 89 ? 5.373 -2.144 -1.742 1.00 94.12 89 PHE A O 1
ATOM 687 N N . ASN A 1 90 ? 6.737 -3.300 -3.101 1.00 93.00 90 ASN A N 1
ATOM 688 C CA . ASN A 1 90 ? 5.838 -4.445 -3.282 1.00 93.00 90 ASN A CA 1
ATOM 689 C C . ASN A 1 90 ? 5.454 -5.091 -1.939 1.00 93.00 90 ASN A C 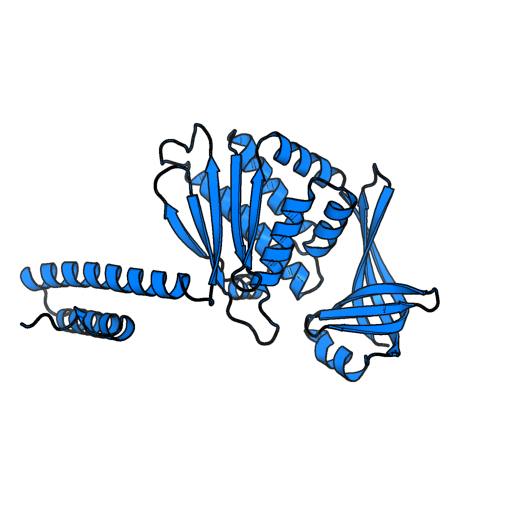1
ATOM 691 O O . ASN A 1 90 ? 4.289 -5.384 -1.690 1.00 93.00 90 ASN A O 1
ATOM 695 N N . SER A 1 91 ? 6.420 -5.257 -1.028 1.00 94.31 91 SER A N 1
ATOM 696 C CA . SER A 1 91 ? 6.150 -5.795 0.314 1.00 94.31 91 SER A CA 1
ATOM 697 C C . SER A 1 91 ? 5.250 -4.875 1.143 1.00 94.31 91 SER A C 1
ATOM 699 O O . SER A 1 91 ? 4.480 -5.366 1.963 1.00 94.31 91 SER A O 1
ATOM 701 N N . GLY A 1 92 ? 5.357 -3.553 0.987 1.00 95.44 92 GLY A N 1
ATOM 702 C CA . GLY A 1 92 ? 4.478 -2.584 1.645 1.00 95.44 92 GLY A CA 1
ATOM 703 C C . GLY A 1 92 ? 3.040 -2.715 1.159 1.00 95.44 92 GLY A C 1
ATOM 704 O O . GLY A 1 92 ? 2.140 -2.935 1.969 1.00 95.44 92 GLY A O 1
ATOM 705 N N . ILE A 1 93 ? 2.840 -2.692 -0.161 1.00 94.81 93 ILE A N 1
ATOM 706 C CA . ILE A 1 93 ? 1.505 -2.830 -0.759 1.00 94.81 93 ILE A CA 1
ATOM 707 C C . ILE A 1 93 ? 0.888 -4.189 -0.414 1.00 94.81 93 ILE A C 1
ATOM 709 O O . ILE A 1 93 ? -0.231 -4.234 0.084 1.00 94.81 93 ILE A O 1
ATOM 713 N N . ALA A 1 94 ? 1.620 -5.294 -0.580 1.00 93.25 94 ALA A N 1
ATOM 714 C CA . ALA A 1 94 ? 1.094 -6.629 -0.290 1.00 93.25 94 ALA A CA 1
ATOM 715 C C . ALA A 1 94 ? 0.676 -6.798 1.180 1.00 93.25 94 ALA A C 1
ATOM 717 O O . ALA A 1 94 ? -0.342 -7.420 1.480 1.00 93.25 94 ALA A O 1
ATOM 718 N N . ARG A 1 95 ? 1.436 -6.229 2.124 1.00 94.88 95 ARG A N 1
ATOM 719 C CA . ARG A 1 95 ? 1.084 -6.282 3.552 1.00 94.88 95 ARG A CA 1
ATOM 720 C C . ARG A 1 95 ? -0.114 -5.395 3.880 1.00 94.88 95 ARG A C 1
ATOM 722 O O . ARG A 1 95 ? -0.950 -5.815 4.676 1.00 94.88 95 ARG A O 1
ATOM 729 N N . ALA A 1 96 ? -0.219 -4.225 3.244 1.00 93.50 96 ALA A N 1
ATOM 730 C CA . ALA A 1 96 ? -1.403 -3.376 3.348 1.00 93.50 96 ALA A CA 1
ATOM 731 C C . ALA A 1 96 ? -2.646 -4.101 2.818 1.00 93.50 96 ALA A C 1
ATOM 733 O O . ALA A 1 96 ? -3.633 -4.200 3.540 1.00 93.50 96 ALA A O 1
ATOM 734 N N . ALA A 1 97 ? -2.569 -4.708 1.629 1.00 90.88 97 ALA A N 1
ATOM 735 C CA . ALA A 1 97 ? -3.658 -5.498 1.056 1.00 90.88 97 ALA A CA 1
ATOM 736 C C . ALA A 1 97 ? -4.075 -6.636 1.992 1.00 90.88 97 ALA A C 1
ATOM 738 O O . ALA A 1 97 ? -5.252 -6.788 2.302 1.00 90.88 97 ALA A O 1
ATOM 739 N N . HIS A 1 98 ? -3.113 -7.391 2.532 1.00 90.19 98 HIS A N 1
ATOM 740 C CA . HIS A 1 98 ? -3.414 -8.444 3.500 1.00 90.19 98 HIS A CA 1
ATOM 741 C C . HIS A 1 98 ? -4.160 -7.902 4.728 1.00 90.19 98 HIS A C 1
ATOM 743 O O . HIS A 1 98 ? -5.138 -8.510 5.169 1.00 90.19 98 HIS A O 1
ATOM 749 N N . LYS A 1 99 ? -3.727 -6.765 5.288 1.00 88.25 99 LYS A N 1
ATOM 750 C CA . LYS A 1 99 ? -4.404 -6.122 6.423 1.00 88.25 99 LYS A CA 1
ATOM 751 C C . LYS A 1 99 ? -5.806 -5.641 6.052 1.00 88.25 99 LYS A C 1
ATOM 753 O O . LYS A 1 99 ? -6.711 -5.807 6.864 1.00 88.25 99 LYS A O 1
ATOM 758 N N . ILE A 1 100 ? -5.991 -5.090 4.857 1.00 86.81 100 ILE A N 1
ATOM 759 C CA . ILE A 1 100 ? -7.280 -4.588 4.370 1.00 86.81 100 ILE A CA 1
ATOM 760 C C . ILE A 1 100 ? -8.272 -5.738 4.186 1.00 86.81 100 ILE A C 1
ATOM 762 O O . ILE A 1 100 ? -9.361 -5.679 4.750 1.00 86.81 100 ILE A O 1
ATOM 766 N N . VAL A 1 101 ? -7.853 -6.808 3.504 1.00 83.00 101 VAL A N 1
ATOM 767 C CA . VAL A 1 101 ? -8.682 -7.982 3.182 1.00 83.00 101 VAL A CA 1
ATOM 768 C C . VAL A 1 101 ? -9.003 -8.821 4.418 1.00 83.00 101 VAL A C 1
ATOM 770 O O . VAL A 1 101 ? -10.130 -9.267 4.616 1.00 83.00 101 VAL A O 1
ATOM 773 N N . THR A 1 102 ? -8.007 -9.082 5.267 1.00 83.19 102 THR A N 1
ATOM 774 C CA . THR A 1 102 ? -8.169 -10.026 6.389 1.00 83.19 102 THR A CA 1
ATOM 775 C C . THR A 1 102 ? -8.445 -9.344 7.725 1.00 83.19 102 THR A C 1
ATOM 777 O O . THR A 1 102 ? -8.762 -10.017 8.706 1.00 83.19 102 THR A O 1
ATOM 780 N N . GLY A 1 103 ? -8.234 -8.029 7.806 1.00 80.56 103 GLY A N 1
ATOM 781 C CA . GLY A 1 103 ? -8.217 -7.277 9.058 1.00 80.56 103 GLY A CA 1
ATOM 782 C C . GLY A 1 103 ? -6.995 -7.554 9.943 1.00 80.56 103 GLY A C 1
ATOM 783 O O . GLY A 1 103 ? -6.836 -6.907 10.981 1.00 80.56 103 GLY A O 1
ATOM 784 N N . ARG A 1 104 ? -6.092 -8.468 9.557 1.00 84.00 104 ARG A N 1
ATOM 785 C CA . ARG A 1 104 ? -4.937 -8.891 10.363 1.00 84.00 104 ARG A CA 1
ATOM 786 C C . ARG A 1 104 ? -3.626 -8.356 9.817 1.00 84.00 104 ARG A C 1
ATOM 788 O O . ARG A 1 104 ? -3.342 -8.436 8.624 1.00 84.00 104 ARG A O 1
ATOM 795 N N . ASP A 1 105 ? -2.801 -7.857 10.728 1.00 85.81 105 ASP A N 1
ATOM 796 C CA . ASP A 1 105 ? -1.446 -7.439 10.401 1.00 85.81 105 ASP A CA 1
ATOM 797 C C . ASP A 1 105 ? -0.523 -8.664 10.364 1.00 85.81 105 ASP A C 1
ATOM 799 O O . ASP A 1 105 ? -0.520 -9.474 11.292 1.00 85.81 105 ASP A O 1
ATOM 803 N N . SER A 1 106 ? 0.235 -8.829 9.280 1.00 85.06 106 SER A N 1
ATOM 804 C CA . SER A 1 106 ? 1.094 -9.996 9.072 1.00 85.06 106 SER A CA 1
ATOM 805 C C . SER A 1 106 ? 2.400 -9.614 8.388 1.00 85.06 106 SER A C 1
ATOM 807 O O . SER A 1 106 ? 2.437 -8.817 7.452 1.00 85.06 106 SER A O 1
ATOM 809 N N . GLN A 1 107 ? 3.490 -10.246 8.824 1.00 84.50 107 GLN A N 1
ATOM 810 C CA . GLN A 1 107 ? 4.785 -10.155 8.147 1.00 84.50 107 GLN A CA 1
ATOM 811 C C . GLN A 1 107 ? 4.819 -10.953 6.841 1.00 84.50 107 GLN A C 1
ATOM 813 O O . GLN A 1 107 ? 5.563 -10.594 5.923 1.00 84.50 107 GLN A O 1
ATOM 818 N N . LYS A 1 108 ? 4.039 -12.040 6.778 1.00 86.50 108 LYS A N 1
ATOM 819 C CA . LYS A 1 108 ? 3.955 -12.952 5.636 1.00 86.50 108 LYS A CA 1
ATOM 820 C C . LYS A 1 108 ? 2.638 -12.732 4.903 1.00 86.50 108 LYS A C 1
ATOM 822 O O . LYS A 1 108 ? 1.573 -12.782 5.514 1.00 86.50 108 LYS A O 1
ATOM 827 N N . THR A 1 109 ? 2.729 -12.531 3.601 1.00 85.69 109 THR A N 1
ATOM 828 C CA . THR A 1 109 ? 1.594 -12.416 2.686 1.00 85.69 109 THR A CA 1
ATOM 829 C C . THR A 1 109 ? 1.418 -13.745 1.955 1.00 85.69 109 THR A C 1
ATOM 831 O O . THR A 1 109 ? 2.401 -14.403 1.613 1.00 85.69 109 THR A O 1
ATOM 834 N N . SER A 1 110 ? 0.174 -14.194 1.783 1.00 83.81 110 SER A N 1
ATOM 835 C CA . SER A 1 110 ? -0.129 -15.413 1.025 1.00 83.81 110 SER A CA 1
ATOM 836 C C . SER A 1 110 ? 0.075 -15.187 -0.476 1.00 83.81 110 SER A C 1
ATOM 838 O O . SER A 1 110 ? 0.035 -14.047 -0.942 1.00 83.81 110 SER A O 1
ATOM 840 N N . SER A 1 111 ? 0.252 -16.269 -1.244 1.00 84.19 111 SER A N 1
ATOM 841 C CA . SER A 1 111 ? 0.281 -16.195 -2.713 1.00 84.19 111 SER A CA 1
ATOM 842 C C . SER A 1 111 ? -1.003 -15.577 -3.266 1.00 84.19 111 SER A C 1
ATOM 844 O O . SER A 1 111 ? -0.917 -14.732 -4.143 1.00 84.19 111 SER A O 1
ATOM 846 N N . ALA A 1 112 ? -2.154 -15.875 -2.655 1.00 83.50 112 ALA A N 1
ATOM 847 C CA . ALA A 1 112 ? -3.443 -15.292 -3.021 1.00 83.50 112 ALA A CA 1
ATOM 848 C C . ALA A 1 112 ? -3.446 -13.750 -3.000 1.00 83.50 112 ALA A C 1
ATOM 850 O O . ALA A 1 112 ? -4.014 -13.136 -3.889 1.00 83.50 112 ALA A O 1
ATOM 851 N N . ILE A 1 113 ? -2.772 -13.102 -2.037 1.00 85.25 113 ILE A N 1
ATOM 852 C CA . ILE A 1 113 ? -2.665 -11.628 -2.015 1.00 85.25 113 ILE A CA 1
ATOM 853 C C . ILE A 1 113 ? -1.779 -11.116 -3.157 1.00 85.25 113 ILE A C 1
ATOM 855 O O . ILE A 1 113 ? -2.048 -10.061 -3.726 1.00 85.25 113 ILE A O 1
ATOM 859 N N . HIS A 1 114 ? -0.716 -11.846 -3.494 1.00 85.31 114 HIS A N 1
ATOM 860 C CA . HIS A 1 114 ? 0.148 -11.482 -4.615 1.00 85.31 114 HIS A CA 1
ATOM 861 C C . HIS A 1 114 ? -0.542 -11.682 -5.966 1.00 85.31 114 HIS A C 1
ATOM 863 O O . HIS A 1 114 ? -0.371 -10.846 -6.846 1.00 85.31 114 HIS A O 1
ATOM 869 N N . GLU A 1 115 ? -1.326 -12.749 -6.108 1.00 83.31 115 GLU A N 1
ATOM 870 C CA . GLU A 1 115 ? -2.151 -13.032 -7.285 1.00 83.31 115 GLU A CA 1
ATOM 871 C C . GLU A 1 115 ? -3.271 -11.999 -7.441 1.00 83.31 115 GLU A C 1
ATOM 873 O O . GLU A 1 115 ? -3.486 -11.513 -8.545 1.00 83.31 115 GLU A O 1
ATOM 878 N N . LEU A 1 116 ? -3.914 -11.600 -6.337 1.00 81.56 116 LEU A N 1
ATOM 879 C CA . LEU A 1 116 ? -4.945 -10.560 -6.325 1.00 81.56 116 LEU A CA 1
ATOM 880 C C . LEU A 1 116 ? -4.399 -9.205 -6.789 1.00 81.56 116 LEU A C 1
ATOM 882 O O . LEU A 1 116 ? -5.013 -8.536 -7.614 1.00 81.56 116 LEU A O 1
ATOM 886 N N . LEU A 1 117 ? -3.242 -8.789 -6.262 1.00 84.12 117 LEU A N 1
ATOM 887 C CA . LEU A 1 117 ? -2.648 -7.503 -6.627 1.00 84.12 117 LEU A CA 1
ATOM 888 C C . LEU A 1 117 ? -2.025 -7.520 -8.027 1.00 84.12 117 LEU A C 1
ATOM 890 O O . LEU A 1 117 ? -2.041 -6.500 -8.713 1.00 84.12 117 LEU A O 1
ATOM 894 N N . ASP A 1 118 ? -1.420 -8.647 -8.409 1.00 82.25 118 ASP A N 1
ATOM 895 C CA . ASP A 1 118 ? -0.675 -8.845 -9.656 1.00 82.25 118 ASP A CA 1
ATOM 896 C C . ASP A 1 118 ? 0.241 -7.655 -10.003 1.00 82.25 118 ASP A C 1
ATOM 898 O O . ASP A 1 118 ? 0.210 -7.098 -11.102 1.00 82.25 118 ASP A O 1
ATOM 902 N N . LEU A 1 119 ? 1.041 -7.218 -9.021 1.00 84.31 119 LEU A N 1
ATOM 903 C CA . LEU A 1 119 ? 1.969 -6.102 -9.195 1.00 84.31 119 LEU A CA 1
ATOM 904 C C . LEU A 1 119 ? 3.099 -6.496 -10.142 1.00 84.31 119 LEU A C 1
ATOM 906 O O . LEU A 1 119 ? 3.981 -7.286 -9.792 1.00 84.31 119 LEU A O 1
ATOM 910 N N . ARG A 1 120 ? 3.107 -5.892 -11.328 1.00 83.38 120 ARG A N 1
ATOM 911 C CA . ARG A 1 120 ? 4.092 -6.158 -12.376 1.00 83.38 120 ARG A CA 1
ATOM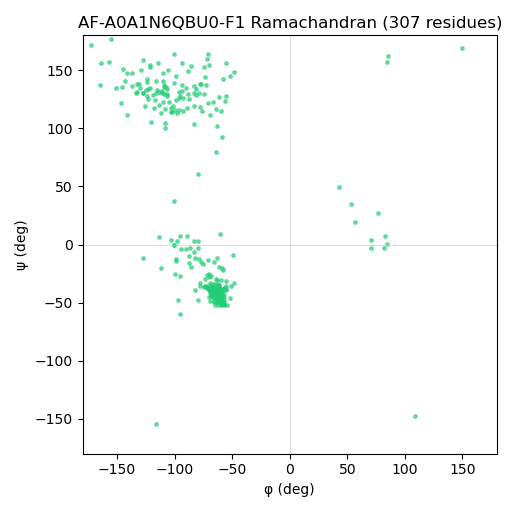 912 C C . ARG A 1 120 ? 4.933 -4.936 -12.672 1.00 83.38 120 ARG A C 1
ATOM 914 O O . ARG A 1 120 ? 4.447 -3.812 -12.750 1.00 83.38 120 ARG A O 1
ATOM 921 N N . PHE A 1 121 ? 6.216 -5.187 -12.889 1.00 82.06 121 PHE A N 1
ATOM 922 C CA . PHE A 1 121 ? 7.108 -4.225 -13.507 1.00 82.06 121 PHE A CA 1
ATOM 923 C C . PHE A 1 121 ? 6.758 -4.100 -14.995 1.00 82.06 121 PHE A C 1
ATOM 925 O O . PHE A 1 121 ? 6.792 -5.100 -15.708 1.00 82.06 121 PHE A O 1
ATOM 932 N N . TYR A 1 122 ? 6.422 -2.891 -15.447 1.00 74.50 122 TYR A N 1
ATOM 933 C CA . TYR A 1 122 ? 6.019 -2.645 -16.831 1.00 74.50 122 TYR A CA 1
ATOM 934 C C . TYR A 1 122 ? 7.188 -2.171 -17.694 1.00 74.50 122 TYR A C 1
ATOM 936 O O . TYR A 1 122 ? 7.558 -2.833 -18.659 1.00 74.50 122 TYR A O 1
ATOM 944 N N . ARG A 1 123 ? 7.807 -1.037 -17.343 1.00 70.31 123 ARG A N 1
ATOM 945 C CA . ARG A 1 123 ? 8.935 -0.487 -18.109 1.00 70.31 123 ARG A CA 1
ATOM 946 C C . ARG A 1 123 ? 9.828 0.438 -17.295 1.00 70.31 123 ARG A C 1
ATOM 948 O O . ARG A 1 123 ? 9.386 1.048 -16.318 1.00 70.31 123 ARG A O 1
ATOM 955 N N . LEU A 1 124 ? 11.073 0.568 -17.763 1.00 75.12 124 LEU A N 1
ATOM 956 C CA . LEU A 1 124 ? 11.963 1.679 -17.429 1.00 75.12 124 LEU A CA 1
ATOM 957 C C . LEU A 1 124 ? 11.807 2.753 -18.506 1.00 75.12 124 LEU A C 1
ATOM 959 O O . LEU A 1 124 ? 11.852 2.434 -19.692 1.00 75.12 124 LEU A O 1
ATOM 963 N N . GLN A 1 125 ? 11.644 4.014 -18.113 1.00 68.31 125 GLN A N 1
ATOM 964 C CA . GLN A 1 125 ? 11.649 5.126 -19.070 1.00 68.31 125 GLN A CA 1
ATOM 965 C C . GLN A 1 125 ? 13.021 5.825 -19.111 1.00 68.31 125 GLN A C 1
ATOM 967 O O . GLN A 1 125 ? 13.660 5.947 -18.062 1.00 68.31 125 GLN A O 1
ATOM 972 N N . PRO A 1 126 ? 13.471 6.311 -20.290 1.00 61.25 126 PRO A N 1
ATOM 973 C CA . PRO A 1 126 ? 14.707 7.086 -20.414 1.00 61.25 126 PRO A CA 1
ATOM 974 C C . PRO A 1 126 ? 14.708 8.353 -19.539 1.00 61.25 126 PRO A C 1
ATOM 976 O O . PRO A 1 126 ? 13.691 9.040 -19.423 1.00 61.25 126 PRO A O 1
ATOM 979 N N . GLY A 1 127 ? 15.866 8.687 -18.961 1.00 63.25 127 GLY A N 1
ATOM 980 C CA . GLY A 1 127 ? 16.046 9.797 -18.013 1.00 63.25 127 GLY A CA 1
ATOM 981 C C . GLY A 1 127 ? 16.298 9.300 -16.584 1.00 63.25 127 GLY A C 1
ATOM 982 O O . GLY A 1 127 ? 16.891 8.248 -16.392 1.00 63.25 127 GLY A O 1
ATOM 983 N N . SER A 1 128 ? 15.853 10.042 -15.565 1.00 59.81 128 SER A N 1
ATOM 984 C CA . SER A 1 128 ? 15.838 9.580 -14.160 1.00 59.81 128 SER A CA 1
ATOM 985 C C . SER A 1 128 ? 15.223 8.181 -14.029 1.00 59.81 128 SER A C 1
ATOM 987 O O . SER A 1 128 ? 14.278 7.906 -14.768 1.00 59.81 128 SER A O 1
ATOM 989 N N . ALA A 1 129 ? 15.654 7.358 -13.065 1.00 69.56 129 ALA A N 1
ATOM 990 C CA . ALA A 1 129 ? 15.135 5.998 -12.874 1.00 69.56 129 ALA A CA 1
ATOM 991 C C . ALA A 1 129 ? 13.620 6.001 -12.621 1.00 69.56 129 ALA A C 1
ATOM 993 O O . ALA A 1 129 ? 13.157 6.175 -11.489 1.00 69.56 129 ALA A O 1
ATOM 994 N N . ARG A 1 130 ? 12.846 5.859 -13.696 1.00 76.12 130 ARG A N 1
ATOM 995 C CA . ARG A 1 130 ? 11.394 5.866 -13.659 1.00 76.12 130 ARG A CA 1
ATOM 996 C C . ARG A 1 130 ? 10.893 4.470 -13.958 1.00 76.12 130 ARG A C 1
ATOM 998 O O . ARG A 1 130 ? 11.213 3.901 -14.998 1.00 76.12 130 ARG A O 1
ATOM 1005 N N . VAL A 1 131 ? 10.121 3.952 -13.022 1.00 78.62 131 VAL A N 1
ATOM 1006 C CA . VAL A 1 131 ? 9.560 2.616 -13.031 1.00 78.62 131 VAL A CA 1
ATOM 1007 C C . VAL A 1 131 ? 8.055 2.755 -13.075 1.00 78.62 131 VAL A C 1
ATOM 1009 O O . VAL A 1 131 ? 7.465 3.404 -12.212 1.00 78.62 131 VAL A O 1
ATOM 1012 N N . THR A 1 132 ? 7.444 2.135 -14.071 1.00 78.81 132 THR A N 1
ATOM 1013 C CA . THR A 1 132 ? 5.995 1.978 -14.112 1.00 78.81 132 THR A CA 1
ATOM 1014 C C . THR A 1 132 ? 5.646 0.605 -13.555 1.00 78.81 132 THR A C 1
ATOM 1016 O O . THR A 1 132 ? 6.187 -0.407 -14.009 1.00 78.81 132 THR A O 1
ATOM 1019 N N . LEU A 1 133 ? 4.765 0.579 -12.561 1.00 78.38 133 LEU A N 1
ATOM 1020 C CA . LEU A 1 133 ? 4.184 -0.627 -11.993 1.00 78.38 133 LEU A CA 1
ATOM 1021 C C . LEU A 1 133 ? 2.716 -0.692 -12.394 1.00 78.38 133 LEU A C 1
ATOM 1023 O O . LEU A 1 133 ? 2.018 0.315 -12.306 1.00 78.38 133 LEU A O 1
ATOM 1027 N N . THR A 1 134 ? 2.255 -1.862 -12.814 1.00 76.38 134 THR A N 1
ATOM 1028 C CA . THR A 1 134 ? 0.832 -2.114 -13.055 1.00 76.38 134 THR A CA 1
ATOM 1029 C C . THR A 1 134 ? 0.301 -3.053 -11.994 1.00 76.38 134 THR A C 1
ATOM 1031 O O . THR A 1 134 ? 0.994 -4.004 -11.638 1.00 76.38 134 THR A O 1
ATOM 1034 N N . ALA A 1 135 ? -0.916 -2.820 -11.528 1.00 73.44 135 ALA A N 1
ATOM 1035 C CA . ALA A 1 135 ? -1.637 -3.727 -10.649 1.00 73.44 135 ALA A CA 1
ATOM 1036 C C . ALA A 1 135 ? -2.965 -4.134 -11.302 1.00 73.44 135 ALA A C 1
ATOM 1038 O O . ALA A 1 135 ? -3.509 -3.386 -12.116 1.00 73.44 135 ALA A O 1
ATOM 1039 N N . SER A 1 136 ? -3.479 -5.316 -10.968 1.00 74.44 136 SER A N 1
ATOM 1040 C CA . SER A 1 136 ? -4.774 -5.776 -11.479 1.00 74.44 136 SER A CA 1
ATOM 1041 C C . SER A 1 136 ? -5.906 -4.907 -10.926 1.00 74.44 136 SER A C 1
ATOM 1043 O O . SER A 1 136 ? -6.075 -4.845 -9.708 1.00 74.44 136 SER A O 1
ATOM 1045 N N . SER A 1 137 ? -6.707 -4.283 -11.798 1.00 64.31 137 SER A N 1
ATOM 1046 C CA . SER A 1 137 ? -7.984 -3.655 -11.413 1.00 64.31 137 SER A CA 1
ATOM 1047 C C . SER A 1 137 ? -9.174 -4.589 -11.631 1.00 64.31 137 SER A C 1
ATOM 1049 O O . SER A 1 137 ? -10.318 -4.153 -11.490 1.00 64.31 137 SER A O 1
ATOM 1051 N N . ASN A 1 138 ? -8.941 -5.865 -11.984 1.00 56.72 138 ASN A N 1
ATOM 1052 C CA . ASN A 1 138 ? -10.030 -6.823 -12.141 1.00 56.72 138 ASN A CA 1
ATOM 1053 C C . ASN A 1 138 ? -10.768 -6.942 -10.809 1.00 56.72 138 ASN A C 1
ATOM 1055 O O . ASN A 1 138 ? -10.209 -7.379 -9.803 1.00 56.72 138 ASN A O 1
ATOM 1059 N N . GLY A 1 139 ? -12.028 -6.506 -10.820 1.00 49.84 139 GLY A N 1
ATOM 1060 C CA . GLY A 1 139 ? -12.924 -6.650 -9.693 1.00 49.84 139 GLY A CA 1
ATOM 1061 C C . GLY A 1 139 ? -13.148 -8.128 -9.433 1.00 49.84 139 GLY A C 1
ATOM 1062 O O . GLY A 1 139 ? -13.937 -8.767 -10.126 1.00 49.84 139 GLY A O 1
ATOM 1063 N N . ASP A 1 140 ? -12.481 -8.662 -8.416 1.00 45.91 140 ASP A N 1
ATOM 1064 C CA . ASP A 1 140 ? -13.015 -9.825 -7.729 1.00 45.91 140 ASP A CA 1
ATOM 1065 C C . ASP A 1 140 ? -14.434 -9.486 -7.252 1.00 45.91 140 ASP A C 1
ATOM 1067 O O . ASP A 1 140 ? -14.782 -8.318 -7.038 1.00 45.91 140 ASP A O 1
ATOM 1071 N N . LEU A 1 141 ? -15.256 -10.514 -7.045 1.00 43.09 141 LEU A N 1
ATOM 1072 C CA . LEU A 1 141 ? -16.618 -10.423 -6.498 1.00 43.09 141 LEU A CA 1
ATOM 1073 C C . LEU A 1 141 ? -16.723 -9.585 -5.191 1.00 43.09 141 LEU A C 1
ATOM 1075 O O . LEU A 1 141 ? -17.828 -9.264 -4.767 1.00 43.09 141 LEU A O 1
ATOM 1079 N N . ALA A 1 142 ? -15.591 -9.192 -4.590 1.00 44.97 142 ALA A N 1
ATOM 1080 C CA . ALA A 1 142 ? -15.428 -8.351 -3.402 1.00 44.97 142 ALA A CA 1
ATOM 1081 C C . ALA A 1 142 ? -15.125 -6.847 -3.667 1.00 44.97 142 ALA A C 1
ATOM 1083 O O . ALA A 1 142 ? -14.927 -6.079 -2.723 1.00 44.97 142 ALA A O 1
ATOM 1084 N N . GLY A 1 143 ? -15.095 -6.384 -4.923 1.00 55.00 143 GLY A N 1
ATOM 1085 C CA . GLY A 1 143 ? -14.727 -5.007 -5.284 1.00 55.00 143 GLY A CA 1
ATOM 1086 C C . GLY A 1 143 ? -13.213 -4.805 -5.441 1.00 55.00 143 GLY A C 1
ATOM 1087 O O . GLY A 1 143 ? -12.415 -5.627 -4.996 1.00 55.00 143 GLY A O 1
ATOM 1088 N N . ASN A 1 144 ? -12.810 -3.717 -6.117 1.00 74.44 144 ASN A N 1
ATOM 1089 C CA . ASN A 1 144 ? -11.419 -3.427 -6.514 1.00 74.44 144 ASN A CA 1
ATOM 1090 C C . ASN A 1 144 ? -10.488 -3.218 -5.291 1.00 74.44 144 ASN A C 1
ATOM 1092 O O . ASN A 1 144 ? -10.178 -2.098 -4.884 1.00 74.44 144 ASN A O 1
ATOM 1096 N N . THR A 1 145 ? -10.068 -4.330 -4.682 1.00 78.50 145 THR A N 1
ATOM 1097 C CA . THR A 1 145 ? -9.207 -4.401 -3.490 1.00 78.50 145 THR A CA 1
ATOM 1098 C C . THR A 1 145 ? -7.834 -3.796 -3.763 1.00 78.50 145 THR A C 1
ATOM 1100 O O . THR A 1 145 ? -7.235 -3.176 -2.881 1.00 78.50 145 THR A O 1
ATOM 1103 N N . THR A 1 146 ? -7.337 -3.937 -4.991 1.00 84.50 146 THR A N 1
ATOM 1104 C CA . THR A 1 146 ? -6.091 -3.316 -5.440 1.00 84.50 146 THR A CA 1
ATOM 1105 C C . THR A 1 146 ? -6.165 -1.804 -5.326 1.00 84.50 146 THR A C 1
ATOM 1107 O O . THR A 1 146 ? -5.312 -1.196 -4.678 1.00 84.50 146 THR A O 1
ATOM 1110 N N . LYS A 1 147 ? -7.220 -1.199 -5.875 1.00 85.38 147 LYS A N 1
ATOM 1111 C CA . LYS A 1 147 ? -7.453 0.237 -5.762 1.00 85.38 147 LYS A CA 1
ATOM 1112 C C . LYS A 1 147 ? -7.602 0.685 -4.313 1.00 85.38 147 LYS A C 1
ATOM 1114 O O . LYS A 1 147 ? -6.956 1.649 -3.919 1.00 85.38 147 LYS A O 1
ATOM 1119 N N . GLU A 1 148 ? -8.412 -0.009 -3.510 1.00 86.19 148 GLU A N 1
ATOM 1120 C CA . GLU A 1 148 ? -8.553 0.328 -2.086 1.00 86.19 148 GLU A CA 1
ATOM 1121 C C . GLU A 1 148 ? -7.194 0.277 -1.375 1.00 86.19 148 GLU A C 1
ATOM 1123 O O . GLU A 1 148 ? -6.862 1.157 -0.584 1.00 86.19 148 GLU A O 1
ATOM 1128 N N . THR A 1 149 ? -6.364 -0.712 -1.704 1.00 90.88 149 THR A N 1
ATOM 1129 C CA . THR A 1 149 ? -5.012 -0.820 -1.154 1.00 90.88 149 THR A CA 1
ATOM 1130 C C . THR A 1 149 ? -4.139 0.361 -1.562 1.00 90.88 149 THR A C 1
ATOM 1132 O O . THR A 1 149 ? -3.466 0.932 -0.702 1.00 90.88 149 THR A O 1
ATOM 1135 N N . LEU A 1 150 ? -4.133 0.737 -2.844 1.00 91.88 150 LEU A N 1
ATOM 1136 C CA . LEU A 1 150 ? -3.356 1.879 -3.325 1.00 91.88 150 LEU A CA 1
ATOM 1137 C C . LEU A 1 150 ? -3.823 3.183 -2.677 1.00 91.88 150 LEU A C 1
ATOM 1139 O O . LEU A 1 150 ? -2.982 3.921 -2.168 1.00 91.88 150 LEU A O 1
ATOM 1143 N N . ASP A 1 151 ? -5.130 3.421 -2.588 1.00 91.69 151 ASP A N 1
ATOM 1144 C CA . ASP A 1 151 ? -5.691 4.593 -1.911 1.00 91.69 151 ASP A CA 1
ATOM 1145 C C . ASP A 1 151 ? -5.242 4.671 -0.447 1.00 91.69 151 ASP A C 1
ATOM 1147 O O . ASP A 1 151 ? -4.696 5.686 -0.015 1.00 91.69 151 ASP A O 1
ATOM 1151 N N . GLN A 1 152 ? -5.355 3.580 0.316 1.00 92.50 152 GLN A N 1
ATOM 1152 C CA . GLN A 1 152 ? -4.893 3.558 1.708 1.00 92.50 152 GLN A CA 1
ATOM 1153 C C . GLN A 1 152 ? -3.374 3.763 1.831 1.00 92.50 152 GLN A C 1
ATOM 1155 O O . GLN A 1 152 ? -2.915 4.449 2.745 1.00 92.50 152 GLN A O 1
ATOM 1160 N N . VAL A 1 153 ? -2.577 3.212 0.910 1.00 95.12 153 VAL A N 1
ATOM 1161 C CA . VAL A 1 153 ? -1.120 3.413 0.885 1.00 95.12 153 VAL A CA 1
ATOM 1162 C C . VAL A 1 153 ? -0.760 4.867 0.572 1.00 95.12 153 VAL A C 1
ATOM 1164 O O . VAL A 1 153 ? 0.090 5.435 1.257 1.00 95.12 153 VAL A O 1
ATOM 1167 N N . PHE A 1 154 ? -1.392 5.497 -0.419 1.00 94.50 154 PHE A N 1
ATOM 1168 C CA . PHE A 1 154 ? -1.124 6.897 -0.750 1.00 94.50 154 PHE A CA 1
ATOM 1169 C C . PHE A 1 154 ? -1.622 7.845 0.343 1.00 94.50 154 PHE A C 1
ATOM 1171 O O . PHE A 1 154 ? -0.874 8.734 0.744 1.00 94.50 154 PHE A O 1
ATOM 1178 N N . ASN A 1 155 ? -2.805 7.608 0.915 1.00 93.50 155 ASN A N 1
ATOM 1179 C CA . ASN A 1 155 ? -3.297 8.373 2.063 1.00 93.50 155 ASN A CA 1
ATOM 1180 C C . ASN A 1 155 ? -2.346 8.257 3.270 1.00 93.50 155 ASN A C 1
ATOM 1182 O O . ASN A 1 155 ? -2.090 9.253 3.947 1.00 93.50 155 ASN A O 1
ATOM 1186 N N . PHE A 1 156 ? -1.755 7.080 3.507 1.00 94.56 156 PHE A N 1
ATOM 1187 C CA . PHE A 1 156 ? -0.681 6.905 4.487 1.00 94.56 156 PHE A CA 1
ATOM 1188 C C . PHE A 1 156 ? 0.547 7.769 4.168 1.00 94.56 156 PHE A C 1
ATOM 1190 O O . PHE A 1 156 ? 1.008 8.514 5.035 1.00 94.56 156 PHE A O 1
ATOM 1197 N N . LEU A 1 157 ? 1.073 7.707 2.945 1.00 93.25 157 LEU A N 1
ATOM 1198 C CA . LEU A 1 157 ? 2.262 8.473 2.553 1.00 93.25 157 LEU A CA 1
ATOM 1199 C C . LEU A 1 157 ? 2.030 9.993 2.639 1.00 93.25 157 LEU A C 1
ATOM 1201 O O . LEU A 1 157 ? 2.923 10.738 3.047 1.00 93.25 157 LEU A O 1
ATOM 1205 N N . GLU A 1 158 ? 0.819 10.440 2.310 1.00 92.00 158 GLU A N 1
ATOM 1206 C CA . GLU A 1 158 ? 0.371 11.835 2.385 1.00 92.00 158 GLU A CA 1
ATOM 120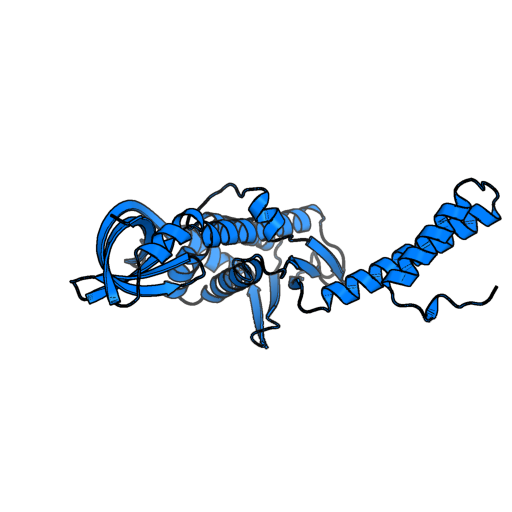7 C C . GLU A 1 158 ? 0.087 12.306 3.827 1.00 92.00 158 GLU A C 1
ATOM 1209 O O . GLU A 1 158 ? 0.055 13.507 4.074 1.00 92.00 158 GLU A O 1
ATOM 1214 N N . SER A 1 159 ? -0.074 11.394 4.795 1.00 91.56 159 SER A N 1
ATOM 1215 C CA . SER A 1 159 ? -0.432 11.720 6.192 1.00 91.56 159 SER A CA 1
ATOM 1216 C C . SER A 1 159 ? 0.738 12.129 7.095 1.00 91.56 159 SER A C 1
ATOM 1218 O O . SER A 1 159 ? 0.551 12.357 8.290 1.00 91.56 159 SER A O 1
ATOM 1220 N N . LEU A 1 160 ? 1.960 12.215 6.558 1.00 87.69 160 LEU A N 1
ATOM 1221 C CA . LEU A 1 160 ? 3.167 12.524 7.337 1.00 87.69 160 LEU A CA 1
ATOM 1222 C C . LEU A 1 160 ? 3.154 13.916 7.991 1.00 87.69 160 LEU A C 1
ATOM 1224 O O . LEU A 1 160 ? 4.010 14.190 8.833 1.00 87.69 160 LEU A O 1
ATOM 1228 N N . ASP A 1 161 ? 2.218 14.788 7.632 1.00 85.88 161 ASP A N 1
ATOM 1229 C CA . ASP A 1 161 ? 2.042 16.136 8.170 1.00 85.88 161 ASP A CA 1
ATOM 1230 C C . ASP A 1 161 ? 1.362 16.154 9.552 1.00 85.88 161 ASP A C 1
ATOM 1232 O O . ASP A 1 161 ? 1.723 16.962 10.408 1.00 85.88 161 ASP A O 1
ATOM 1236 N N . SER A 1 162 ? 0.452 15.217 9.827 1.00 87.44 162 SER A N 1
ATOM 1237 C CA . SER A 1 162 ? -0.345 15.160 11.057 1.00 87.44 162 SER A CA 1
ATOM 1238 C C . SER A 1 162 ? -0.185 13.822 11.773 1.00 87.44 162 SER A C 1
ATOM 1240 O O . SER A 1 162 ? -0.387 12.763 11.194 1.00 87.44 162 SER A O 1
ATOM 1242 N N . GLU A 1 163 ? 0.139 13.856 13.069 1.00 84.56 163 GLU A N 1
ATOM 1243 C CA . GLU A 1 163 ? 0.311 12.630 13.864 1.00 84.56 163 GLU A CA 1
ATOM 1244 C C . GLU A 1 163 ? -0.981 11.820 13.986 1.00 84.56 163 GLU A C 1
ATOM 1246 O O . GLU A 1 163 ? -0.958 10.599 13.867 1.00 84.56 163 GLU A O 1
ATOM 1251 N N . GLU A 1 164 ? -2.112 12.490 14.193 1.00 84.94 164 GLU A N 1
ATOM 1252 C CA . GLU A 1 164 ? -3.408 11.826 14.311 1.00 84.94 164 GLU A CA 1
ATOM 1253 C C . GLU A 1 164 ? -3.779 11.114 13.006 1.00 84.94 164 GLU A C 1
ATOM 1255 O O . GLU A 1 164 ? -4.135 9.935 13.025 1.00 84.94 164 GLU A O 1
ATOM 1260 N N . ARG A 1 165 ? -3.601 11.798 11.864 1.00 89.12 165 ARG A N 1
ATOM 1261 C CA . ARG A 1 165 ? -3.814 11.198 10.540 1.00 89.12 165 ARG A CA 1
ATOM 1262 C C . ARG A 1 165 ? -2.833 10.059 10.298 1.00 89.12 165 ARG A C 1
ATOM 1264 O O . ARG A 1 165 ? -3.236 9.014 9.811 1.00 89.12 165 ARG A O 1
ATOM 1271 N N . PHE A 1 166 ? -1.572 10.221 10.676 1.00 90.06 166 PHE A N 1
ATOM 1272 C CA . PHE A 1 166 ? -0.564 9.181 10.516 1.00 90.06 166 PHE A CA 1
ATOM 1273 C C . PHE A 1 166 ? -0.913 7.909 11.299 1.00 90.06 166 PHE A C 1
ATOM 1275 O O . PHE A 1 166 ? -0.894 6.816 10.736 1.00 90.06 166 PHE A O 1
ATOM 1282 N N . ILE A 1 167 ? -1.298 8.035 12.572 1.00 88.44 167 ILE A N 1
ATOM 1283 C CA . ILE A 1 167 ? -1.728 6.899 13.404 1.00 88.44 167 ILE A CA 1
ATOM 1284 C C . ILE A 1 167 ? -2.990 6.249 12.830 1.00 88.44 167 ILE A C 1
ATOM 1286 O O . ILE A 1 167 ? -3.081 5.019 12.774 1.00 88.44 167 ILE A O 1
ATOM 1290 N N . ASP A 1 168 ? -3.950 7.056 12.377 1.00 87.25 168 ASP A N 1
ATOM 1291 C CA . ASP A 1 168 ? -5.149 6.576 11.695 1.00 87.25 168 ASP A CA 1
ATOM 1292 C C . ASP A 1 168 ? -4.797 5.734 10.460 1.00 87.25 168 ASP A C 1
ATOM 1294 O O . ASP A 1 168 ? -5.212 4.577 10.357 1.00 87.25 168 ASP A O 1
ATOM 1298 N N . GLN A 1 169 ? -3.953 6.255 9.574 1.00 91.75 169 GLN A N 1
ATOM 1299 C CA . GLN A 1 169 ? -3.569 5.553 8.355 1.00 91.75 169 GLN A CA 1
ATOM 1300 C C . GLN A 1 169 ? -2.723 4.307 8.638 1.00 91.75 169 GLN A C 1
ATOM 1302 O O . GLN A 1 169 ? -2.949 3.264 8.025 1.00 91.75 169 GLN A O 1
ATOM 1307 N N . VAL A 1 170 ? -1.831 4.341 9.632 1.00 90.69 170 VAL A N 1
ATOM 1308 C CA . VAL A 1 170 ? -1.098 3.144 10.080 1.00 90.69 170 VAL A CA 1
ATOM 1309 C C . VAL A 1 170 ? -2.048 2.071 10.612 1.00 90.69 170 VAL A C 1
ATOM 1311 O O . VAL A 1 170 ? -1.818 0.884 10.377 1.00 90.69 170 VAL A O 1
ATOM 1314 N N . SER A 1 171 ? -3.146 2.452 11.273 1.00 87.44 171 SER A N 1
ATOM 1315 C CA . SER A 1 171 ? -4.163 1.488 11.708 1.00 87.44 171 SER A CA 1
ATOM 1316 C C . SER A 1 171 ? -4.857 0.776 10.541 1.00 87.44 171 SER A C 1
ATOM 1318 O O . SER A 1 171 ? -5.223 -0.397 10.673 1.00 87.44 171 SER A O 1
ATOM 1320 N N . ASN A 1 172 ? -4.967 1.450 9.390 1.00 89.00 172 ASN A N 1
ATOM 1321 C CA . ASN A 1 172 ? -5.550 0.899 8.170 1.00 89.00 172 ASN A CA 1
ATOM 1322 C C . ASN A 1 172 ? -4.569 -0.011 7.420 1.00 89.00 172 ASN A C 1
ATOM 1324 O O . ASN A 1 172 ? -4.945 -1.126 7.064 1.00 89.00 172 ASN A O 1
ATOM 1328 N N . ILE A 1 173 ? -3.319 0.423 7.211 1.00 91.50 173 ILE A N 1
ATOM 1329 C CA . ILE A 1 173 ? -2.333 -0.335 6.415 1.00 91.50 173 ILE A CA 1
ATOM 1330 C C . ILE A 1 173 ? -1.558 -1.394 7.218 1.00 91.50 173 ILE A C 1
ATOM 1332 O O . ILE A 1 173 ? -0.983 -2.315 6.638 1.00 91.50 173 ILE A O 1
ATOM 1336 N N . GLY A 1 174 ? -1.534 -1.286 8.547 1.00 90.56 174 GLY A N 1
ATOM 1337 C CA . GLY A 1 174 ? -0.801 -2.183 9.442 1.00 90.56 174 GLY A CA 1
ATOM 1338 C C . GLY A 1 174 ? 0.676 -1.816 9.645 1.00 90.56 174 GLY A C 1
ATOM 1339 O O . GLY A 1 174 ? 1.327 -1.178 8.812 1.00 90.56 174 GLY A O 1
ATOM 1340 N N . LEU A 1 175 ? 1.241 -2.271 10.767 1.00 90.56 175 LEU A N 1
ATOM 1341 C CA . LEU A 1 175 ? 2.621 -1.993 11.171 1.00 90.56 175 LEU A CA 1
ATOM 1342 C C . LEU A 1 175 ? 3.633 -2.681 10.257 1.00 90.56 175 LEU A C 1
ATOM 1344 O O . LEU A 1 175 ? 4.695 -2.128 9.976 1.00 90.56 175 LEU A O 1
ATOM 1348 N N . ASN A 1 176 ? 3.330 -3.882 9.760 1.00 92.44 176 ASN A N 1
ATOM 1349 C CA . ASN A 1 176 ? 4.264 -4.570 8.870 1.00 92.44 176 ASN A CA 1
ATOM 1350 C C . ASN A 1 176 ? 4.367 -3.893 7.496 1.00 92.44 176 ASN A C 1
ATOM 1352 O O . ASN A 1 176 ? 5.427 -3.973 6.864 1.00 92.44 176 ASN A O 1
ATOM 1356 N N . SER A 1 177 ? 3.307 -3.207 7.054 1.00 94.75 177 SER A N 1
ATOM 1357 C CA . SER A 1 177 ? 3.345 -2.334 5.880 1.00 94.75 177 SER A CA 1
ATOM 1358 C C . SER A 1 177 ? 4.185 -1.083 6.152 1.00 94.75 177 SER A C 1
ATOM 1360 O O . SER A 1 177 ? 5.139 -0.816 5.418 1.00 94.75 177 SER A O 1
ATOM 1362 N N . LEU A 1 178 ? 3.945 -0.402 7.282 1.00 94.50 178 LEU A N 1
ATOM 1363 C CA . LEU A 1 178 ? 4.770 0.724 7.735 1.00 94.50 178 LEU A CA 1
ATOM 1364 C C . LEU A 1 178 ? 6.266 0.368 7.777 1.00 94.50 178 LEU A C 1
ATOM 1366 O O . LEU A 1 178 ? 7.103 1.106 7.259 1.00 94.50 178 LEU A O 1
ATOM 1370 N N . ASN A 1 179 ? 6.612 -0.794 8.330 1.00 94.00 179 ASN A N 1
ATOM 1371 C CA . ASN A 1 179 ? 7.993 -1.271 8.394 1.00 94.00 179 ASN A CA 1
ATOM 1372 C C . ASN A 1 179 ? 8.615 -1.476 7.002 1.00 94.00 179 ASN A C 1
ATOM 1374 O O . ASN A 1 179 ? 9.802 -1.196 6.823 1.00 94.00 179 ASN A O 1
ATOM 1378 N N . SER A 1 180 ? 7.839 -1.927 6.008 1.00 95.62 180 SER A N 1
ATOM 1379 C CA . SER A 1 180 ? 8.303 -2.009 4.614 1.00 95.62 180 SER A CA 1
ATOM 1380 C C . SER A 1 180 ? 8.618 -0.630 4.044 1.00 95.62 180 SER A C 1
ATOM 1382 O O . SER A 1 180 ? 9.679 -0.451 3.449 1.00 95.62 180 SER A O 1
ATOM 1384 N N . PHE A 1 181 ? 7.735 0.350 4.249 1.00 95.50 181 PHE A N 1
ATOM 1385 C CA . PHE A 1 181 ? 7.945 1.713 3.755 1.00 95.50 181 PHE A CA 1
ATOM 1386 C C . PHE A 1 181 ? 9.086 2.430 4.485 1.00 95.50 181 PHE A C 1
ATOM 1388 O O . PHE A 1 181 ? 9.849 3.170 3.868 1.00 95.50 181 PHE A O 1
ATOM 1395 N N . ASN A 1 182 ? 9.292 2.149 5.771 1.00 94.69 182 ASN A N 1
ATOM 1396 C CA . ASN A 1 182 ? 10.461 2.634 6.499 1.00 94.69 182 ASN A CA 1
ATOM 1397 C C . ASN A 1 182 ? 11.767 2.009 5.962 1.00 94.69 182 ASN A C 1
ATOM 1399 O O . ASN A 1 182 ? 12.781 2.692 5.828 1.00 94.69 182 ASN A O 1
ATOM 1403 N N . ALA A 1 183 ? 11.763 0.720 5.602 1.00 94.75 183 ALA A N 1
ATOM 1404 C CA . ALA A 1 183 ? 12.909 0.078 4.953 1.00 94.75 183 ALA A CA 1
ATOM 1405 C C . ALA A 1 183 ? 13.189 0.667 3.557 1.00 94.75 183 ALA A C 1
ATOM 1407 O O . ALA A 1 183 ? 14.340 0.977 3.252 1.00 94.75 183 ALA A O 1
ATOM 1408 N N . LEU A 1 184 ? 12.139 0.919 2.766 1.00 94.62 184 LEU A N 1
ATOM 1409 C CA . LEU A 1 184 ? 12.223 1.638 1.492 1.00 94.62 184 LEU A CA 1
ATOM 1410 C C . LEU A 1 184 ? 12.900 3.006 1.669 1.00 94.62 184 LEU A C 1
ATOM 1412 O O . LEU A 1 184 ? 13.880 3.309 0.990 1.00 94.62 184 LEU A O 1
ATOM 1416 N N . ALA A 1 185 ? 12.419 3.809 2.620 1.00 93.44 185 ALA A N 1
ATOM 1417 C CA . ALA A 1 185 ? 12.982 5.120 2.926 1.00 93.44 185 ALA A CA 1
ATOM 1418 C C . ALA A 1 185 ? 14.452 5.042 3.362 1.00 93.44 185 ALA A C 1
ATOM 1420 O O . ALA A 1 185 ? 15.257 5.891 2.981 1.00 93.44 185 ALA A O 1
ATOM 1421 N N . ASN A 1 186 ? 14.834 4.016 4.128 1.00 93.00 186 ASN A N 1
ATOM 1422 C CA . ASN A 1 186 ? 16.225 3.802 4.522 1.00 93.00 186 ASN A CA 1
ATOM 1423 C C . ASN A 1 186 ? 17.137 3.530 3.323 1.00 93.00 186 ASN A C 1
ATOM 1425 O O . ASN A 1 186 ? 18.227 4.097 3.262 1.00 93.00 186 ASN A O 1
ATOM 1429 N N . ASP A 1 187 ? 16.713 2.689 2.384 1.00 91.88 187 ASP A N 1
ATOM 1430 C CA . ASP A 1 187 ? 17.532 2.344 1.222 1.00 91.88 187 ASP A CA 1
ATOM 1431 C C . ASP A 1 187 ? 17.680 3.521 0.249 1.00 91.88 187 ASP A C 1
ATOM 1433 O O . ASP A 1 187 ? 18.787 3.789 -0.217 1.00 91.88 187 ASP A O 1
ATOM 1437 N N . ILE A 1 188 ? 16.620 4.306 0.036 1.00 91.19 188 ILE A N 1
ATOM 1438 C CA . ILE A 1 188 ? 16.680 5.515 -0.802 1.00 91.19 188 ILE A CA 1
ATOM 1439 C C . ILE A 1 188 ? 17.541 6.601 -0.134 1.00 91.19 188 ILE A C 1
ATOM 1441 O O . ILE A 1 188 ? 18.403 7.203 -0.783 1.00 91.19 188 ILE A O 1
ATOM 1445 N N . ALA A 1 189 ? 17.373 6.819 1.177 1.00 90.62 189 ALA A N 1
ATOM 1446 C CA . ALA A 1 189 ? 18.135 7.820 1.922 1.00 90.62 189 ALA A CA 1
ATOM 1447 C C . ALA A 1 189 ? 19.640 7.505 1.975 1.00 90.62 189 ALA A C 1
ATOM 1449 O O . ALA A 1 189 ? 20.454 8.420 1.859 1.00 90.62 189 ALA A O 1
ATOM 1450 N N . LYS A 1 190 ? 20.030 6.226 2.112 1.00 90.81 190 LYS A N 1
ATOM 1451 C CA . LYS A 1 190 ? 21.445 5.797 2.083 1.00 90.81 190 LYS A CA 1
ATOM 1452 C C . LYS A 1 190 ? 22.136 6.144 0.766 1.00 90.81 190 LYS A C 1
ATOM 1454 O O . LYS A 1 190 ? 23.337 6.394 0.758 1.00 90.81 190 LYS A O 1
ATOM 1459 N N . SER A 1 191 ? 21.389 6.164 -0.334 1.00 87.44 191 SER A N 1
ATOM 1460 C CA . SER A 1 191 ? 21.899 6.524 -1.657 1.00 87.44 191 SER A CA 1
ATOM 1461 C C . SER A 1 191 ? 21.812 8.025 -1.959 1.00 87.44 191 SER A C 1
ATOM 1463 O O . SER A 1 191 ? 22.110 8.422 -3.083 1.00 87.44 191 SER A O 1
ATOM 1465 N N . SER A 1 192 ? 21.437 8.861 -0.980 1.00 89.31 192 SER A N 1
ATOM 1466 C CA . SER A 1 192 ? 21.228 10.309 -1.148 1.00 89.31 192 SER A CA 1
ATOM 1467 C C . SER A 1 192 ? 20.257 10.650 -2.285 1.00 89.31 192 SER A C 1
ATOM 1469 O O . SER A 1 192 ? 20.433 11.644 -2.989 1.00 89.31 192 SER A O 1
ATOM 1471 N N . LEU A 1 193 ? 19.241 9.807 -2.479 1.00 90.38 193 LEU A N 1
ATOM 1472 C CA . LEU A 1 193 ? 18.229 9.983 -3.511 1.00 90.38 193 LEU A CA 1
ATOM 1473 C C . LEU A 1 193 ? 16.939 10.570 -2.941 1.00 90.38 193 LEU A C 1
ATOM 1475 O O . LEU A 1 193 ? 16.680 10.543 -1.737 1.00 90.38 193 LEU A O 1
ATOM 1479 N N . SER A 1 194 ? 16.111 11.067 -3.849 1.00 91.69 194 SER A N 1
ATOM 1480 C CA . SER A 1 194 ? 14.708 11.392 -3.609 1.00 91.69 194 SER A CA 1
ATOM 1481 C C . SER A 1 194 ? 13.813 10.474 -4.434 1.00 91.69 194 SER A C 1
ATOM 1483 O O . SER A 1 194 ? 14.239 9.933 -5.458 1.00 91.69 194 SER A O 1
ATOM 1485 N N . VAL A 1 195 ? 12.570 10.304 -3.992 1.00 92.31 195 VAL A N 1
ATOM 1486 C CA . VAL A 1 195 ? 11.546 9.532 -4.698 1.00 92.31 195 VAL A CA 1
ATOM 148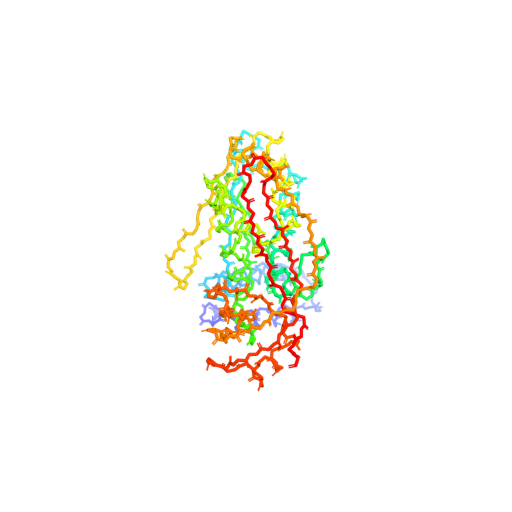7 C C . VAL A 1 195 ? 10.317 10.390 -4.945 1.00 92.31 195 VAL A C 1
ATOM 1489 O O . VAL A 1 195 ? 9.941 11.221 -4.122 1.00 92.31 195 VAL A O 1
ATOM 1492 N N . SER A 1 196 ? 9.693 10.205 -6.099 1.00 92.12 196 SER A N 1
ATOM 1493 C CA . SER A 1 196 ? 8.332 10.663 -6.367 1.00 92.12 196 SER A CA 1
ATOM 1494 C C . SER A 1 196 ? 7.485 9.465 -6.773 1.00 92.12 196 SER A C 1
ATOM 1496 O O . SER A 1 196 ? 7.929 8.660 -7.589 1.00 92.12 196 SER A O 1
ATOM 1498 N N . LEU A 1 197 ? 6.297 9.351 -6.196 1.00 93.69 197 LEU A N 1
ATOM 1499 C CA . LEU A 1 197 ? 5.274 8.376 -6.539 1.00 93.69 197 LEU A CA 1
ATOM 1500 C C . LEU A 1 197 ? 4.065 9.122 -7.085 1.00 93.69 197 LEU A C 1
ATOM 1502 O O . LEU A 1 197 ? 3.628 10.094 -6.471 1.00 93.69 197 LEU A O 1
ATOM 1506 N N . ASN A 1 198 ? 3.522 8.657 -8.202 1.00 92.19 198 ASN A N 1
ATOM 1507 C CA . ASN A 1 198 ? 2.279 9.166 -8.761 1.00 92.19 198 ASN A CA 1
ATOM 1508 C C . ASN A 1 198 ? 1.358 7.997 -9.085 1.00 92.19 198 ASN A C 1
ATOM 1510 O O . ASN A 1 198 ? 1.805 6.985 -9.623 1.00 92.19 198 ASN A O 1
ATOM 1514 N N . TRP A 1 199 ? 0.080 8.161 -8.780 1.00 91.38 199 TRP A N 1
ATOM 1515 C CA . TRP A 1 199 ? -0.965 7.222 -9.161 1.00 91.38 199 TRP A CA 1
ATOM 1516 C C . TRP A 1 199 ? -2.216 8.018 -9.549 1.00 91.38 199 TRP A C 1
ATOM 1518 O O . TRP A 1 199 ? -2.791 8.700 -8.694 1.00 91.38 199 TRP A O 1
ATOM 1528 N N . PRO A 1 200 ? -2.603 8.016 -10.834 1.00 85.06 200 PRO A N 1
ATOM 1529 C CA . PRO A 1 200 ? -3.878 8.563 -11.261 1.00 85.06 200 PRO A CA 1
ATOM 1530 C C . PRO A 1 200 ? -4.992 7.561 -10.939 1.00 85.06 200 PRO A C 1
ATOM 1532 O O . PRO A 1 200 ? -4.999 6.457 -11.475 1.00 85.06 200 PRO A O 1
ATOM 1535 N N . ASP A 1 201 ? -5.942 7.947 -10.091 1.00 82.19 201 ASP A N 1
ATOM 1536 C CA . ASP A 1 201 ? -7.177 7.191 -9.895 1.00 82.19 201 ASP A CA 1
ATOM 1537 C C . ASP A 1 201 ? -8.170 7.577 -11.000 1.00 82.19 201 ASP A C 1
ATOM 1539 O O . ASP A 1 201 ? -8.775 8.654 -10.975 1.00 82.19 201 ASP A O 1
ATOM 1543 N N . ALA A 1 202 ? -8.320 6.689 -11.984 1.00 70.50 202 ALA A N 1
ATOM 1544 C CA . ALA A 1 202 ? -9.170 6.906 -13.151 1.00 70.50 202 ALA A CA 1
ATOM 1545 C C . ALA A 1 202 ? -10.662 7.059 -12.798 1.00 70.50 202 ALA A C 1
ATOM 1547 O O . ALA A 1 202 ? -11.375 7.804 -13.465 1.00 70.50 202 ALA A O 1
ATOM 1548 N N . GLU A 1 203 ? -11.139 6.407 -11.733 1.00 69.94 203 GLU A N 1
ATOM 1549 C CA . GLU A 1 203 ? -12.565 6.393 -11.375 1.00 69.94 203 GLU A CA 1
ATOM 1550 C C . GLU A 1 203 ? -12.967 7.651 -10.590 1.00 69.94 203 GLU A C 1
ATOM 1552 O O . GLU A 1 203 ? -14.050 8.193 -10.798 1.00 69.94 203 GLU A O 1
ATOM 1557 N N . SER A 1 204 ? -12.109 8.128 -9.676 1.00 73.19 204 SER A N 1
ATOM 1558 C CA . SER A 1 204 ? -12.389 9.355 -8.911 1.00 73.19 204 SER A CA 1
ATOM 1559 C C . SER A 1 204 ? -11.917 10.625 -9.621 1.00 73.19 204 SER A C 1
ATOM 1561 O O . SER A 1 204 ? -12.304 11.729 -9.233 1.00 73.19 204 SER A O 1
ATOM 1563 N N . GLY A 1 205 ? -11.052 10.492 -10.632 1.00 73.50 205 GLY A N 1
ATOM 1564 C CA . GLY A 1 205 ? -10.376 11.608 -11.290 1.00 73.50 205 GLY A CA 1
ATOM 1565 C C . GLY A 1 205 ? -9.317 12.289 -10.414 1.00 73.50 205 GLY A C 1
ATOM 1566 O O . GLY A 1 205 ? -8.733 13.296 -10.824 1.00 73.50 205 GLY A O 1
ATOM 1567 N N . ARG A 1 206 ? -9.054 11.773 -9.204 1.00 82.50 206 ARG A N 1
ATOM 1568 C CA . ARG A 1 206 ? -8.003 12.273 -8.315 1.00 82.50 206 ARG A CA 1
ATOM 1569 C C . ARG A 1 206 ? -6.661 11.688 -8.746 1.00 82.50 206 ARG A C 1
ATOM 1571 O O . ARG A 1 206 ? -6.523 10.489 -8.932 1.00 82.50 206 ARG A O 1
ATOM 1578 N N . SER A 1 207 ? -5.630 12.523 -8.833 1.00 85.50 207 SER A N 1
ATOM 1579 C CA . SER A 1 207 ? -4.254 12.036 -8.951 1.00 85.50 207 SER A CA 1
ATOM 1580 C C . SER A 1 207 ? -3.570 12.140 -7.600 1.00 85.50 207 SER A C 1
ATOM 1582 O O . SER A 1 207 ? -3.402 13.238 -7.067 1.00 85.50 207 SER A O 1
ATOM 1584 N N . HIS A 1 208 ? -3.143 11.004 -7.066 1.00 91.25 208 HIS A N 1
ATOM 1585 C CA . HIS A 1 208 ? -2.263 10.970 -5.912 1.00 91.25 208 HIS A CA 1
ATOM 1586 C C . HIS A 1 208 ? -0.830 11.273 -6.344 1.00 91.25 208 HIS A C 1
ATOM 1588 O O . HIS A 1 208 ? -0.360 10.800 -7.384 1.00 91.25 208 HIS A O 1
ATOM 1594 N N . SER A 1 209 ? -0.135 12.082 -5.547 1.00 90.69 209 SER A N 1
ATOM 1595 C CA . SER A 1 209 ? 1.261 12.431 -5.786 1.00 90.69 209 SER A CA 1
ATOM 1596 C C . SER A 1 209 ? 1.976 12.620 -4.460 1.00 90.69 209 SER A C 1
ATOM 1598 O O . SER A 1 209 ? 1.600 13.457 -3.641 1.00 90.69 209 SER A O 1
ATOM 1600 N N . TRP A 1 210 ? 3.034 11.844 -4.260 1.00 93.31 210 TRP A N 1
ATOM 1601 C CA . TRP A 1 210 ? 3.865 11.914 -3.072 1.00 93.31 210 TRP A CA 1
ATOM 1602 C C . TRP A 1 210 ? 5.324 12.071 -3.469 1.00 93.31 210 TRP A C 1
ATOM 1604 O O . TRP A 1 210 ? 5.842 11.322 -4.295 1.00 93.31 210 TRP A O 1
ATOM 1614 N N . ARG A 1 211 ? 6.013 13.039 -2.866 1.00 92.44 211 ARG A N 1
ATOM 1615 C CA . ARG A 1 211 ? 7.448 13.253 -3.059 1.00 92.44 211 ARG A CA 1
ATOM 1616 C C . ARG A 1 211 ? 8.138 13.235 -1.710 1.00 92.44 211 ARG A C 1
ATOM 1618 O O . ARG A 1 211 ? 7.714 13.929 -0.795 1.00 92.44 211 ARG A O 1
ATOM 1625 N N . ALA A 1 212 ? 9.233 12.492 -1.627 1.00 92.88 212 ALA A N 1
ATOM 1626 C CA . ALA A 1 212 ? 10.052 12.423 -0.434 1.00 92.88 212 ALA A CA 1
ATOM 1627 C C . ALA A 1 212 ? 11.533 12.562 -0.771 1.00 92.88 212 ALA A C 1
ATOM 1629 O O . ALA A 1 212 ? 12.067 11.890 -1.658 1.00 92.88 212 ALA A O 1
ATOM 1630 N N . GLY A 1 213 ? 12.194 13.451 -0.042 1.00 90.50 213 GLY A N 1
ATOM 1631 C CA . GLY A 1 213 ? 13.637 13.556 0.036 1.00 90.50 213 GLY A CA 1
ATOM 1632 C C . GLY A 1 213 ? 14.112 13.270 1.457 1.00 90.50 213 GLY A C 1
ATOM 1633 O O . GLY A 1 213 ? 13.473 12.569 2.242 1.00 90.50 213 GLY A O 1
ATOM 1634 N N . LYS A 1 214 ? 15.273 13.827 1.802 1.00 90.00 214 LYS A N 1
ATOM 1635 C CA . LYS A 1 214 ? 15.921 13.577 3.094 1.00 90.00 214 LYS A CA 1
ATOM 1636 C C . LYS A 1 214 ? 15.032 13.945 4.290 1.00 90.00 214 LYS A C 1
ATOM 1638 O O . LYS A 1 214 ? 14.986 13.181 5.247 1.00 90.00 214 LYS A O 1
ATOM 1643 N N . ALA A 1 215 ? 14.348 15.089 4.246 1.00 90.50 215 ALA A N 1
ATOM 1644 C CA . ALA A 1 215 ? 13.534 15.567 5.364 1.00 90.50 215 ALA A CA 1
ATOM 1645 C C . ALA A 1 215 ? 12.326 14.654 5.619 1.00 90.50 215 ALA A C 1
ATOM 1647 O O . ALA A 1 215 ? 12.086 14.249 6.755 1.00 90.50 215 ALA A O 1
ATOM 1648 N N . GLU A 1 216 ? 11.621 14.262 4.559 1.00 93.06 216 GLU A N 1
ATOM 1649 C CA . GLU A 1 216 ? 10.447 13.392 4.635 1.00 93.06 216 GLU A CA 1
ATOM 1650 C C . GLU A 1 216 ? 10.824 11.984 5.111 1.00 93.06 216 GLU A C 1
ATOM 1652 O O . GLU A 1 216 ? 10.110 11.392 5.919 1.00 93.06 216 GLU A O 1
ATOM 1657 N N . PHE A 1 217 ? 11.976 11.456 4.680 1.00 92.94 217 PHE A N 1
ATOM 1658 C CA . PHE A 1 217 ? 12.463 10.165 5.168 1.00 92.94 217 PHE A CA 1
ATOM 1659 C C . PHE A 1 217 ? 12.845 10.197 6.646 1.00 92.94 217 PHE A C 1
ATOM 1661 O O . PHE A 1 217 ? 12.546 9.245 7.365 1.00 92.94 217 PHE A O 1
ATOM 1668 N N . GLU A 1 218 ? 13.491 11.262 7.124 1.00 90.75 218 GLU A N 1
ATOM 1669 C CA . GLU A 1 218 ? 13.792 11.397 8.554 1.00 90.75 218 GLU A CA 1
ATOM 1670 C C . GLU A 1 218 ? 12.513 11.548 9.387 1.00 90.75 218 GLU A C 1
ATOM 1672 O O . GLU A 1 218 ? 12.398 10.929 10.447 1.00 90.75 218 GLU A O 1
ATOM 1677 N N . LEU A 1 219 ? 11.511 12.271 8.878 1.00 90.75 219 LEU A N 1
ATOM 1678 C CA . LEU A 1 219 ? 10.203 12.383 9.520 1.00 90.75 219 LEU A CA 1
ATOM 1679 C C . LEU A 1 219 ? 9.486 11.028 9.599 1.00 90.75 219 LEU A C 1
ATOM 1681 O O . LEU A 1 219 ? 9.024 10.641 10.673 1.00 90.75 219 LEU A O 1
ATOM 168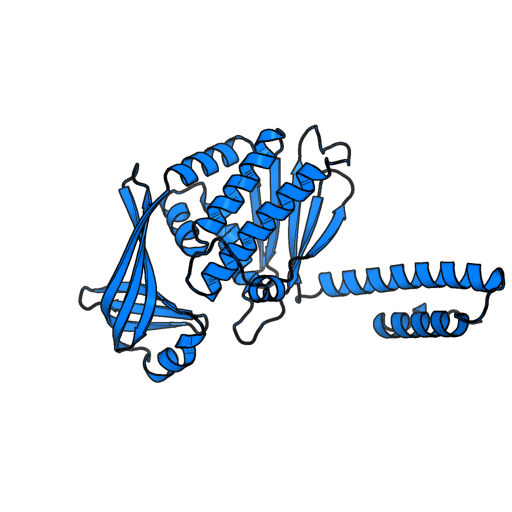5 N N . LEU A 1 220 ? 9.450 10.269 8.498 1.00 91.75 220 LEU A N 1
ATOM 1686 C CA . LEU A 1 220 ? 8.873 8.923 8.473 1.00 91.75 220 LEU A CA 1
ATOM 1687 C C . LEU A 1 220 ? 9.582 7.995 9.469 1.00 91.75 220 LEU A C 1
ATOM 1689 O O . LEU A 1 220 ? 8.916 7.279 10.219 1.00 91.75 220 LEU A O 1
ATOM 1693 N N . LYS A 1 221 ? 10.920 8.023 9.533 1.00 90.12 221 LYS A N 1
ATOM 1694 C CA . LYS A 1 221 ? 11.693 7.232 10.507 1.00 90.12 221 LYS A CA 1
ATOM 1695 C C . LYS A 1 221 ? 11.361 7.617 11.943 1.00 90.12 221 LYS A C 1
ATOM 1697 O O . LYS A 1 221 ? 11.198 6.731 12.782 1.00 90.12 221 LYS A O 1
ATOM 1702 N N . ALA A 1 222 ? 11.284 8.915 12.234 1.00 88.31 222 ALA A N 1
ATOM 1703 C CA . ALA A 1 222 ? 10.964 9.418 13.563 1.00 88.31 222 ALA A CA 1
ATOM 1704 C C . ALA A 1 222 ? 9.570 8.955 14.005 1.00 88.31 222 ALA A C 1
ATOM 1706 O O . ALA A 1 222 ? 9.445 8.359 15.074 1.00 88.31 222 ALA A O 1
ATOM 1707 N N . ARG A 1 223 ? 8.557 9.127 13.146 1.00 88.12 223 ARG A N 1
ATOM 1708 C CA . ARG A 1 223 ? 7.179 8.707 13.436 1.00 88.12 223 ARG A CA 1
ATOM 1709 C C . ARG A 1 223 ? 7.024 7.185 13.519 1.00 88.12 223 ARG A C 1
ATOM 1711 O O . ARG A 1 223 ? 6.304 6.677 14.370 1.00 88.12 223 ARG A O 1
ATOM 1718 N N . THR A 1 224 ? 7.747 6.432 12.688 1.00 88.00 224 THR A N 1
ATOM 1719 C CA . THR A 1 224 ? 7.748 4.960 12.764 1.00 88.00 224 THR A CA 1
ATOM 1720 C C . THR A 1 224 ? 8.273 4.473 14.114 1.00 88.00 224 THR A C 1
ATOM 1722 O O . THR A 1 224 ? 7.716 3.546 14.691 1.00 88.00 224 THR A O 1
ATOM 1725 N N . LYS A 1 225 ? 9.333 5.102 14.641 1.00 84.81 225 LYS A N 1
ATOM 1726 C CA . LYS A 1 225 ? 9.910 4.743 15.947 1.00 84.81 225 LYS A CA 1
ATOM 1727 C C . LYS A 1 225 ? 8.999 5.078 17.124 1.00 84.81 225 LYS A C 1
ATOM 1729 O O . LYS A 1 225 ? 9.144 4.466 18.177 1.00 84.81 225 LYS A O 1
ATOM 1734 N N . SER A 1 226 ? 8.128 6.071 16.976 1.00 80.56 226 SER A N 1
ATOM 1735 C CA . SER A 1 226 ? 7.245 6.518 18.049 1.00 80.56 226 SER A CA 1
ATOM 1736 C C . SER A 1 226 ? 5.923 5.752 18.112 1.00 80.56 226 SER A C 1
ATOM 1738 O O . SER A 1 226 ? 5.200 5.895 19.097 1.00 80.56 226 SER A O 1
ATOM 1740 N N . ILE A 1 227 ? 5.620 4.922 17.108 1.00 83.25 227 ILE A N 1
ATOM 1741 C CA . ILE A 1 227 ? 4.465 4.025 17.132 1.00 83.25 227 ILE A CA 1
ATOM 1742 C C . ILE A 1 227 ? 4.721 2.850 18.071 1.00 83.25 227 ILE A C 1
ATOM 1744 O O . ILE A 1 227 ? 5.718 2.138 17.964 1.00 83.25 227 ILE A O 1
ATOM 1748 N N . ASP A 1 228 ? 3.761 2.622 18.956 1.00 73.81 228 ASP A N 1
ATOM 1749 C CA . ASP A 1 228 ? 3.721 1.522 19.906 1.00 73.81 228 ASP A CA 1
ATOM 1750 C C . ASP A 1 228 ? 2.381 0.783 19.777 1.00 73.81 228 ASP A C 1
ATOM 1752 O O . ASP A 1 228 ? 1.304 1.391 19.766 1.00 73.81 228 ASP A O 1
ATOM 1756 N N . ILE A 1 229 ? 2.452 -0.545 19.667 1.00 70.19 229 ILE A N 1
ATOM 1757 C CA . ILE A 1 229 ? 1.287 -1.431 19.615 1.00 70.19 229 ILE A CA 1
ATOM 1758 C C . ILE A 1 229 ? 1.230 -2.185 20.930 1.00 70.19 229 ILE A C 1
ATOM 1760 O O . ILE A 1 229 ? 1.997 -3.114 21.175 1.00 70.19 229 ILE A O 1
ATOM 1764 N N . ARG A 1 230 ? 0.302 -1.768 21.791 1.00 66.31 230 ARG A N 1
ATOM 1765 C CA . ARG A 1 230 ? 0.366 -2.110 23.216 1.00 66.31 230 ARG A CA 1
ATOM 1766 C C . ARG A 1 230 ? -0.442 -3.337 23.608 1.00 66.31 230 ARG A C 1
ATOM 1768 O O . ARG A 1 230 ? -0.111 -3.974 24.606 1.00 66.31 230 ARG A O 1
ATOM 1775 N N . ARG A 1 231 ? -1.519 -3.678 22.891 1.00 63.41 231 ARG A N 1
ATOM 1776 C CA . ARG A 1 231 ? -2.368 -4.811 23.294 1.00 63.41 231 ARG A CA 1
ATOM 1777 C C . ARG A 1 231 ? -3.296 -5.272 22.184 1.00 63.41 231 ARG A C 1
ATOM 1779 O O . ARG A 1 231 ? -3.911 -4.431 21.541 1.00 63.41 231 ARG A O 1
ATOM 1786 N N . THR A 1 232 ? -3.408 -6.591 22.025 1.00 71.06 232 THR A N 1
ATOM 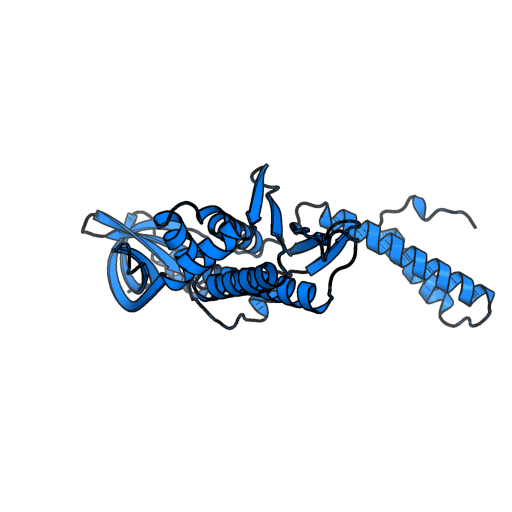1787 C CA . THR A 1 232 ? -4.564 -7.239 21.394 1.00 71.06 232 THR A CA 1
ATOM 1788 C C . THR A 1 232 ? -5.353 -7.939 22.498 1.00 71.06 232 THR A C 1
ATOM 1790 O O . THR A 1 232 ? -4.802 -8.807 23.175 1.00 71.06 232 THR A O 1
ATOM 1793 N N . SER A 1 233 ? -6.595 -7.531 22.740 1.00 82.56 233 SER A N 1
ATOM 1794 C CA . SER A 1 233 ? -7.504 -8.169 23.706 1.00 82.56 233 SER A CA 1
ATOM 1795 C C . SER A 1 233 ? -8.840 -8.477 23.056 1.00 82.56 233 SER A C 1
ATOM 1797 O O . SER A 1 233 ? -9.257 -7.755 22.161 1.00 82.56 233 SER A O 1
ATOM 1799 N N . VAL A 1 234 ? -9.520 -9.523 23.522 1.00 86.94 234 VAL A N 1
ATOM 1800 C CA . VAL A 1 234 ? -10.905 -9.772 23.116 1.00 86.94 234 VAL A CA 1
ATOM 1801 C C . VAL A 1 234 ? -11.814 -8.909 23.988 1.00 86.94 234 VAL A C 1
ATOM 1803 O O . VAL A 1 234 ? -11.802 -9.065 25.209 1.00 86.94 234 VAL A O 1
ATOM 1806 N N . GLU A 1 235 ? -12.573 -8.003 23.381 1.00 90.44 235 GLU A N 1
ATOM 1807 C CA . GLU A 1 235 ? -13.614 -7.213 24.046 1.00 90.44 235 GLU A CA 1
ATOM 1808 C C . GLU A 1 235 ? -14.984 -7.630 23.490 1.00 90.44 235 GLU A C 1
ATOM 1810 O O . GLU A 1 235 ? -15.163 -7.722 22.276 1.00 90.44 235 GLU A O 1
ATOM 1815 N N . ARG A 1 236 ? -15.948 -7.900 24.376 1.00 91.69 236 ARG A N 1
ATOM 1816 C CA . ARG A 1 236 ? -17.348 -8.137 24.003 1.00 91.69 236 ARG A CA 1
ATOM 1817 C C . ARG A 1 236 ? -18.099 -6.818 24.067 1.00 91.69 236 ARG A C 1
ATOM 1819 O O . ARG A 1 236 ? -18.059 -6.162 25.107 1.00 91.69 236 ARG A O 1
ATOM 1826 N N . LEU A 1 237 ? -18.763 -6.445 22.978 1.00 91.00 237 LEU A N 1
ATOM 1827 C CA . LEU A 1 237 ? -19.504 -5.191 22.877 1.00 91.00 237 LEU A CA 1
ATOM 1828 C C . LEU A 1 237 ? -20.959 -5.449 22.490 1.00 91.00 237 LEU A C 1
ATOM 1830 O O . LEU A 1 237 ? -21.242 -6.262 21.608 1.00 91.00 237 LEU A O 1
ATOM 1834 N N . ASP A 1 238 ? -21.844 -4.688 23.127 1.00 91.06 238 ASP A N 1
ATOM 1835 C CA . ASP A 1 238 ? -23.266 -4.608 22.813 1.00 91.06 238 ASP A CA 1
ATOM 1836 C C . ASP A 1 238 ? -23.550 -3.272 22.127 1.00 91.06 238 ASP A C 1
ATOM 1838 O O . ASP A 1 238 ? -23.096 -2.213 22.580 1.00 91.06 238 ASP A O 1
ATOM 1842 N N . GLY A 1 239 ? -24.302 -3.297 21.029 1.00 91.50 239 GLY A N 1
ATOM 1843 C CA . GLY A 1 239 ? -24.599 -2.070 20.302 1.00 91.50 239 GLY A CA 1
ATOM 1844 C C . GLY A 1 239 ? -25.613 -2.225 19.182 1.00 91.50 239 GLY A C 1
ATOM 1845 O O . GLY A 1 239 ? -26.025 -3.326 18.826 1.00 91.50 239 GLY A O 1
ATOM 1846 N N . ILE A 1 240 ? -26.022 -1.084 18.635 1.00 92.00 240 ILE A N 1
ATOM 1847 C CA . ILE A 1 240 ? -26.931 -0.990 17.495 1.00 92.00 240 ILE A CA 1
ATOM 1848 C C . ILE A 1 240 ? -26.105 -0.863 16.219 1.00 92.00 240 ILE A C 1
ATOM 1850 O O . ILE A 1 240 ? -25.252 0.018 16.116 1.00 92.00 240 ILE A O 1
ATOM 1854 N N . VAL A 1 241 ? -26.373 -1.712 15.231 1.00 91.25 241 VAL A N 1
ATOM 1855 C CA . VAL A 1 241 ? -25.705 -1.674 13.926 1.00 91.25 241 VAL A CA 1
ATOM 1856 C C . VAL A 1 241 ? -26.043 -0.369 13.201 1.00 91.25 241 VAL A C 1
ATOM 1858 O O . VAL A 1 241 ? -27.200 -0.124 12.856 1.00 91.25 241 VAL A O 1
ATOM 1861 N N . THR A 1 242 ? -25.032 0.465 12.950 1.00 90.25 242 THR A N 1
ATOM 1862 C CA . THR A 1 242 ? -25.167 1.730 12.203 1.00 90.25 242 THR A CA 1
ATOM 1863 C C . THR A 1 242 ? -24.738 1.605 10.750 1.00 90.25 242 THR A C 1
ATOM 1865 O O . THR A 1 242 ? -25.221 2.364 9.914 1.00 90.25 242 THR A O 1
ATOM 1868 N N . LEU A 1 243 ? -23.859 0.653 10.434 1.00 87.31 243 LEU A N 1
ATOM 1869 C CA . LEU A 1 243 ? -23.393 0.393 9.076 1.00 87.31 243 LEU A CA 1
ATOM 1870 C C . LEU A 1 243 ? -23.024 -1.079 8.924 1.00 87.31 243 LEU A C 1
ATOM 1872 O O . LEU A 1 243 ? -22.285 -1.618 9.746 1.00 87.31 243 LEU A O 1
ATOM 1876 N N . VAL A 1 244 ? -23.459 -1.686 7.825 1.00 83.88 244 VAL A N 1
ATOM 1877 C CA . VAL A 1 244 ? -22.902 -2.944 7.322 1.00 83.88 244 VAL A CA 1
ATOM 1878 C C . VAL A 1 244 ? -22.392 -2.655 5.922 1.00 83.88 244 VAL A C 1
ATOM 1880 O O . VAL A 1 244 ? -23.169 -2.433 5.000 1.00 83.88 244 VAL A O 1
ATOM 1883 N N . GLY A 1 245 ? -21.077 -2.558 5.789 1.00 76.38 245 GLY A N 1
ATOM 1884 C CA . GLY A 1 245 ? -20.421 -2.408 4.504 1.00 76.38 245 GLY A CA 1
ATOM 1885 C C . GLY A 1 245 ? -20.246 -3.769 3.847 1.00 76.38 245 GLY A C 1
ATOM 1886 O O . GLY A 1 245 ? -19.787 -4.712 4.487 1.00 76.38 245 GLY A O 1
ATOM 1887 N N . GLU A 1 246 ? -20.527 -3.841 2.549 1.00 66.56 246 GLU A N 1
ATOM 1888 C CA . GLU A 1 246 ? -20.293 -5.036 1.723 1.00 66.56 246 GLU A CA 1
ATOM 1889 C C . GLU A 1 246 ? -18.815 -5.474 1.724 1.00 66.56 246 GLU A C 1
ATOM 1891 O O . GLU A 1 246 ? -18.506 -6.640 1.509 1.00 66.56 246 GLU A O 1
ATOM 1896 N N . LYS A 1 247 ? -17.898 -4.550 2.044 1.00 65.56 247 LYS A N 1
ATOM 1897 C CA . LYS A 1 247 ? -16.436 -4.723 2.001 1.00 65.56 247 LYS A CA 1
ATOM 1898 C C . LYS A 1 247 ? -15.799 -5.002 3.368 1.00 65.56 247 LYS A C 1
ATOM 1900 O O . LYS A 1 247 ? -14.740 -4.468 3.690 1.00 65.56 247 LYS A O 1
ATOM 1905 N N . GLY A 1 248 ? -16.460 -5.776 4.226 1.00 77.19 248 GLY A N 1
ATOM 1906 C CA . GLY A 1 248 ? -15.843 -6.207 5.487 1.00 77.19 248 GLY A CA 1
ATOM 1907 C C . GLY A 1 248 ? -15.784 -5.133 6.578 1.00 77.19 248 GLY A C 1
ATOM 1908 O O . GLY A 1 248 ? -14.887 -5.171 7.419 1.00 77.19 248 GLY A O 1
ATOM 1909 N N . VAL A 1 249 ? -16.702 -4.159 6.577 1.00 85.50 249 VAL A N 1
ATOM 1910 C CA . VAL A 1 249 ? -16.785 -3.106 7.608 1.00 85.50 249 VAL A CA 1
ATOM 1911 C C . VAL A 1 249 ? -18.123 -3.187 8.332 1.00 85.50 249 VAL A C 1
ATOM 1913 O O . VAL A 1 249 ? -19.172 -3.168 7.702 1.00 85.50 249 VAL A O 1
ATOM 1916 N N . LEU A 1 250 ? -18.092 -3.220 9.660 1.00 88.44 250 LEU A N 1
ATOM 1917 C CA . LEU A 1 250 ? -19.262 -3.181 10.532 1.00 88.44 250 LEU A CA 1
ATOM 1918 C C . LEU A 1 250 ? -19.117 -1.991 11.483 1.00 88.44 250 LEU A C 1
ATOM 1920 O O . LEU A 1 250 ? -18.115 -1.899 12.189 1.00 88.44 250 LEU A O 1
ATOM 1924 N N . SER A 1 251 ? -20.101 -1.096 11.522 1.00 90.06 251 SER A N 1
ATOM 1925 C CA . SER A 1 251 ? -20.156 -0.027 12.526 1.00 90.06 251 SER A CA 1
ATOM 1926 C C . SER A 1 251 ? -21.279 -0.278 13.522 1.00 90.06 251 SER A C 1
ATOM 1928 O O . SER A 1 251 ? -22.390 -0.663 13.150 1.00 90.06 251 SER A O 1
ATOM 1930 N N . LEU A 1 252 ? -20.972 -0.049 14.794 1.00 91.75 252 LEU A N 1
ATOM 1931 C CA . LEU A 1 252 ? -21.849 -0.275 15.934 1.00 91.75 252 LEU A CA 1
ATOM 1932 C C . LEU A 1 252 ? -21.874 0.976 16.792 1.00 91.75 252 LEU A C 1
ATOM 1934 O O . LEU A 1 252 ? -20.824 1.522 17.118 1.00 91.75 252 LEU A O 1
ATOM 1938 N N . ARG A 1 253 ? -23.058 1.402 17.215 1.00 92.94 253 ARG A N 1
ATOM 1939 C CA . ARG A 1 253 ? -23.204 2.400 18.270 1.00 92.94 253 ARG A CA 1
ATOM 1940 C C . ARG A 1 253 ? -23.436 1.688 19.590 1.00 92.94 253 ARG A C 1
ATOM 1942 O O . ARG A 1 253 ? -24.440 0.992 19.733 1.00 92.94 253 ARG A O 1
ATOM 1949 N N . THR A 1 254 ? -22.508 1.836 20.524 1.00 91.12 254 THR A N 1
ATOM 1950 C CA . THR A 1 254 ? -22.615 1.227 21.853 1.00 91.12 254 THR A CA 1
ATOM 1951 C C . THR A 1 254 ? -23.696 1.920 22.681 1.00 91.12 254 THR A C 1
ATOM 1953 O O . THR A 1 254 ? -24.103 3.046 22.382 1.00 91.12 254 THR A O 1
ATOM 1956 N N . ASP A 1 255 ? -24.135 1.278 23.765 1.00 84.94 255 ASP A N 1
ATOM 1957 C CA . ASP A 1 255 ? -25.091 1.877 24.710 1.00 84.94 255 ASP A CA 1
ATOM 1958 C C . ASP A 1 255 ? -24.533 3.162 25.379 1.00 84.94 255 ASP A C 1
ATOM 1960 O O . ASP A 1 255 ? -25.300 4.005 25.841 1.00 84.94 255 ASP A O 1
ATOM 1964 N N . ALA A 1 256 ? -23.206 3.363 25.369 1.00 84.69 256 ALA A N 1
ATOM 1965 C CA . ALA A 1 256 ? -22.542 4.594 25.817 1.00 84.69 256 ALA A CA 1
ATOM 1966 C C . ALA A 1 256 ? -22.571 5.734 24.773 1.00 84.69 256 ALA A C 1
ATOM 1968 O O . ALA A 1 256 ? -22.095 6.834 25.046 1.00 84.69 256 ALA A O 1
ATOM 1969 N N . GLY A 1 257 ? -23.120 5.487 23.579 1.00 83.12 257 GLY A N 1
ATOM 1970 C CA . GLY A 1 257 ? -23.189 6.450 22.478 1.00 83.12 257 GLY A CA 1
ATOM 1971 C C . GLY A 1 257 ? -21.932 6.515 21.605 1.00 83.12 257 GLY A C 1
ATOM 1972 O O . GLY A 1 257 ? -21.912 7.282 20.644 1.00 83.12 257 GLY A O 1
ATOM 1973 N N . GLU A 1 258 ? -20.906 5.710 21.891 1.00 87.75 258 GLU A N 1
ATOM 1974 C CA . GLU A 1 258 ? -19.677 5.655 21.095 1.00 87.75 258 GLU A CA 1
ATOM 1975 C C . GLU A 1 258 ? -19.891 4.861 19.801 1.00 87.75 258 GLU A C 1
ATOM 1977 O O . GLU A 1 258 ? -20.514 3.797 19.807 1.00 87.75 258 GLU A O 1
ATOM 1982 N N . GLU A 1 259 ? -19.347 5.356 18.686 1.00 88.88 259 GLU A N 1
ATOM 1983 C CA . GLU A 1 259 ? -19.351 4.634 17.414 1.00 88.88 259 GLU A CA 1
ATOM 1984 C C . GLU A 1 259 ? -18.070 3.805 17.256 1.00 88.88 259 GLU A C 1
ATOM 1986 O O . GLU A 1 259 ? -16.958 4.325 17.161 1.00 88.88 259 GLU A O 1
ATOM 1991 N N . VAL A 1 260 ? -18.240 2.487 17.220 1.00 88.62 260 VAL A N 1
ATOM 1992 C CA . VAL A 1 260 ? -17.185 1.497 17.037 1.00 88.62 260 VAL A CA 1
ATOM 1993 C C . VAL A 1 260 ? -17.230 1.003 15.602 1.00 88.62 260 VAL A C 1
ATOM 1995 O O . VAL A 1 260 ? -18.172 0.330 15.191 1.00 88.62 260 VAL A O 1
ATOM 1998 N N . ARG A 1 261 ? -16.182 1.315 14.839 1.00 88.62 261 ARG A N 1
ATOM 1999 C CA . ARG A 1 261 ? -15.990 0.807 13.479 1.00 88.62 261 ARG A CA 1
ATOM 2000 C C . ARG A 1 261 ? -15.034 -0.382 13.506 1.00 88.62 261 ARG A C 1
ATOM 2002 O O . ARG A 1 261 ? -13.849 -0.222 13.802 1.00 88.62 261 ARG A O 1
ATOM 2009 N N . ALA A 1 262 ? -15.551 -1.560 13.185 1.00 87.25 262 ALA A N 1
ATOM 2010 C CA . ALA A 1 262 ? -14.817 -2.814 13.139 1.00 87.25 262 ALA A CA 1
ATOM 2011 C C . ALA A 1 262 ? -14.651 -3.319 11.702 1.00 87.25 262 ALA A C 1
ATOM 2013 O O . ALA A 1 262 ? -15.522 -3.127 10.854 1.00 87.25 262 ALA A O 1
ATOM 2014 N N . ARG A 1 263 ? -13.532 -3.993 11.430 1.00 86.25 263 ARG A N 1
ATOM 2015 C CA . ARG A 1 263 ? -13.358 -4.786 10.205 1.00 86.25 263 ARG A CA 1
ATOM 2016 C C . ARG A 1 263 ? -13.744 -6.239 10.463 1.00 86.25 263 ARG A C 1
ATOM 2018 O O . ARG A 1 263 ? -13.672 -6.691 11.601 1.00 86.25 263 ARG A O 1
ATOM 2025 N N . PHE A 1 264 ? -14.112 -6.984 9.432 1.00 84.88 264 PHE A N 1
ATOM 2026 C CA . PHE A 1 264 ? -14.340 -8.425 9.500 1.00 84.88 264 PHE A CA 1
ATOM 2027 C C . PHE A 1 264 ? -13.822 -9.102 8.231 1.00 84.88 264 PHE A C 1
ATOM 2029 O O . PHE A 1 264 ? -13.823 -8.509 7.158 1.00 84.88 264 PHE A O 1
ATOM 2036 N N . SER A 1 265 ? -13.343 -10.339 8.356 1.00 79.75 265 SER A N 1
ATOM 2037 C CA . SER A 1 265 ? -12.884 -11.110 7.197 1.00 79.75 265 SER A CA 1
ATOM 2038 C C . SER A 1 265 ? -14.063 -11.613 6.368 1.00 79.75 265 SER A C 1
ATOM 2040 O O . SER A 1 265 ? -15.092 -11.949 6.947 1.00 79.75 265 SER A O 1
ATOM 2042 N N . GLU A 1 266 ? -13.861 -11.831 5.070 1.00 76.50 266 GLU A N 1
ATOM 2043 C CA . GLU A 1 266 ? -14.849 -12.422 4.147 1.00 76.50 266 GLU A CA 1
ATOM 2044 C C . GLU A 1 266 ? -15.509 -13.708 4.675 1.00 76.50 266 GLU A C 1
ATOM 2046 O O . GLU A 1 266 ? -16.701 -13.920 4.500 1.00 76.50 266 GLU A O 1
ATOM 2051 N N . LYS A 1 267 ? -14.780 -14.530 5.440 1.00 80.31 267 LYS A N 1
ATOM 2052 C CA . LYS A 1 267 ? -15.324 -15.747 6.074 1.00 80.31 267 LYS A CA 1
ATOM 2053 C C . LYS A 1 267 ? -16.504 -15.503 7.022 1.00 80.31 267 LYS A C 1
ATOM 2055 O O . LYS A 1 267 ? -17.200 -16.447 7.370 1.00 80.31 267 LYS A O 1
ATOM 2060 N N . LEU A 1 268 ? -16.664 -14.273 7.506 1.00 83.19 268 LEU A N 1
ATOM 2061 C CA . LEU A 1 268 ? -17.753 -13.862 8.388 1.00 83.19 268 LEU A CA 1
ATOM 2062 C C . LEU A 1 268 ? -18.859 -13.124 7.627 1.00 83.19 268 LEU A C 1
ATOM 2064 O O . LEU A 1 268 ? -19.831 -12.732 8.262 1.00 83.19 268 LEU A O 1
ATOM 2068 N N . LEU A 1 269 ? -18.730 -12.926 6.309 1.00 83.06 269 LEU A N 1
ATOM 2069 C CA . LEU A 1 269 ? -19.682 -12.156 5.510 1.00 83.06 269 LEU A CA 1
ATOM 2070 C C . LEU A 1 269 ? -21.092 -12.739 5.607 1.00 83.06 269 LEU A C 1
ATOM 2072 O O . LEU A 1 269 ? -22.009 -12.005 5.961 1.00 83.06 269 LEU A O 1
ATOM 2076 N N . ASP A 1 270 ? -21.244 -14.049 5.408 1.00 83.31 270 ASP A N 1
ATOM 2077 C CA . ASP A 1 270 ? -22.545 -14.724 5.494 1.00 83.31 270 ASP A CA 1
ATOM 2078 C C . ASP A 1 270 ? -23.173 -14.563 6.887 1.00 83.31 270 ASP A C 1
ATOM 2080 O O . ASP A 1 270 ? -24.345 -14.210 7.019 1.00 83.31 270 ASP A O 1
ATOM 2084 N N . SER A 1 271 ? -22.378 -14.746 7.948 1.00 83.38 271 SER A N 1
ATOM 2085 C CA . SER A 1 271 ? -22.834 -14.582 9.334 1.00 83.38 271 SER A CA 1
ATOM 2086 C C . SER A 1 271 ? -23.228 -13.137 9.648 1.00 83.38 271 SER A C 1
ATOM 2088 O O . SER A 1 271 ? -24.206 -12.899 10.354 1.00 83.38 271 SER A O 1
ATOM 2090 N N . VAL A 1 272 ? -22.478 -12.162 9.128 1.00 84.94 272 VAL A N 1
ATOM 2091 C CA . VAL A 1 272 ? -22.776 -10.735 9.292 1.00 84.94 272 VAL A CA 1
ATOM 2092 C C . VAL A 1 272 ? -24.040 -10.366 8.521 1.00 84.94 272 VAL A C 1
ATOM 2094 O O . VAL A 1 272 ? -24.896 -9.690 9.075 1.00 84.94 272 VAL A O 1
ATOM 2097 N N . GLN A 1 273 ? -24.212 -10.830 7.285 1.00 84.56 273 GLN A N 1
ATOM 2098 C CA . GLN A 1 273 ? -25.408 -10.541 6.489 1.00 84.56 273 GLN A CA 1
ATOM 2099 C C . GLN A 1 273 ? -26.673 -11.183 7.071 1.00 84.56 273 GLN A C 1
ATOM 2101 O O . GLN A 1 273 ? -27.748 -10.588 6.992 1.00 84.56 273 GLN A O 1
ATOM 2106 N N . ALA A 1 274 ? -26.549 -12.367 7.676 1.00 83.88 274 ALA A N 1
ATOM 2107 C CA . ALA A 1 274 ? -27.666 -13.063 8.307 1.00 83.88 274 ALA A CA 1
ATOM 2108 C C . ALA A 1 274 ? -28.107 -12.426 9.636 1.00 83.88 274 ALA A C 1
ATOM 2110 O O . ALA A 1 274 ? -29.299 -12.426 9.938 1.00 83.88 274 ALA A O 1
ATOM 2111 N N . SER A 1 275 ? -27.165 -11.901 10.428 1.00 81.75 275 SER A N 1
ATOM 2112 C CA . SER A 1 275 ? -27.431 -11.480 11.814 1.00 81.75 275 SER A CA 1
ATOM 2113 C C . SER A 1 275 ? -27.356 -9.968 12.051 1.00 81.75 275 SER A C 1
ATOM 2115 O O . SER A 1 275 ? -27.917 -9.481 13.031 1.00 81.75 275 SER A O 1
ATOM 2117 N N . CYS A 1 276 ? -26.685 -9.205 11.185 1.00 83.56 276 CYS A N 1
ATOM 2118 C CA . CYS A 1 276 ? -26.519 -7.759 11.328 1.00 83.56 276 CYS A CA 1
ATOM 2119 C C . CYS A 1 276 ? -27.358 -7.019 10.285 1.00 83.56 276 CYS A C 1
ATOM 2121 O O . CYS A 1 276 ? -26.953 -6.840 9.137 1.00 83.56 276 CYS A O 1
ATOM 2123 N N . HIS A 1 277 ? -28.513 -6.510 10.705 1.00 86.06 277 HIS A N 1
ATOM 2124 C CA . HIS A 1 277 ? -29.312 -5.581 9.906 1.00 86.06 277 HIS A CA 1
ATOM 2125 C C . HIS A 1 277 ? -29.190 -4.161 10.455 1.00 86.06 277 HIS A C 1
ATOM 2127 O O . HIS A 1 277 ? -29.001 -3.966 11.656 1.00 86.06 277 HIS A O 1
ATOM 2133 N N . LEU A 1 278 ? -29.310 -3.152 9.594 1.00 87.00 278 LEU A N 1
ATOM 2134 C CA . LEU A 1 278 ? -29.254 -1.755 10.025 1.00 87.00 278 LEU A CA 1
ATOM 2135 C C . LEU A 1 278 ? -30.301 -1.491 11.125 1.00 87.00 278 LEU A C 1
ATOM 2137 O O . LEU A 1 278 ? -31.475 -1.816 10.957 1.00 87.00 278 LEU A O 1
ATOM 2141 N N . GLY A 1 279 ? -29.880 -0.927 12.257 1.00 85.94 279 GLY A N 1
ATOM 2142 C CA . GLY A 1 279 ? -30.748 -0.662 13.409 1.00 85.94 279 GLY A CA 1
ATOM 2143 C C . GLY A 1 279 ? -31.002 -1.857 14.339 1.00 85.94 279 GLY A C 1
ATOM 2144 O O . GLY A 1 279 ? -31.644 -1.679 15.373 1.00 85.94 279 GLY A O 1
ATOM 2145 N N . SER A 1 280 ? -30.493 -3.053 14.028 1.00 89.94 280 SER A N 1
ATOM 2146 C CA . SER A 1 280 ? -30.572 -4.208 14.934 1.00 89.94 280 SER A CA 1
ATOM 2147 C C . SER A 1 280 ? -29.603 -4.063 16.111 1.00 89.94 280 SER A C 1
ATOM 2149 O O . SER A 1 280 ? -28.502 -3.527 15.955 1.00 89.94 280 SER A O 1
ATOM 2151 N N . LYS A 1 281 ? -30.013 -4.530 17.297 1.00 90.69 281 LYS A N 1
ATOM 2152 C CA . LYS A 1 281 ? -29.128 -4.642 18.463 1.00 90.69 281 LYS A CA 1
ATOM 2153 C C . LYS A 1 281 ? -28.423 -5.995 18.408 1.00 90.69 281 LYS A C 1
ATOM 2155 O O . LYS A 1 281 ? -29.098 -7.018 18.330 1.00 90.69 281 LYS A O 1
ATOM 2160 N N . ILE A 1 282 ? -27.095 -5.985 18.459 1.00 92.06 282 ILE A N 1
ATOM 2161 C CA . ILE A 1 282 ? -26.268 -7.194 18.433 1.00 92.06 282 ILE A CA 1
ATOM 2162 C C . ILE A 1 282 ? -25.282 -7.211 19.602 1.00 92.06 282 ILE A C 1
ATOM 2164 O O . ILE A 1 282 ? -24.908 -6.160 20.131 1.00 92.06 282 ILE A O 1
ATOM 2168 N N . THR A 1 283 ? -24.818 -8.414 19.929 1.00 91.62 283 THR A N 1
ATOM 2169 C CA . THR A 1 283 ? -23.669 -8.664 20.801 1.00 91.62 283 THR A CA 1
ATOM 2170 C C . THR A 1 283 ? -22.586 -9.342 19.974 1.00 91.62 283 THR A C 1
ATOM 2172 O O . THR A 1 283 ? -22.854 -10.312 19.264 1.00 91.62 283 THR A O 1
ATOM 2175 N N . ALA A 1 284 ? -21.356 -8.844 20.042 1.00 91.56 284 ALA A N 1
ATOM 2176 C CA . ALA A 1 284 ? -20.254 -9.402 19.268 1.00 91.56 284 ALA A CA 1
ATOM 2177 C C . ALA A 1 284 ? -18.919 -9.341 20.018 1.00 91.56 284 ALA A C 1
ATOM 2179 O O . ALA A 1 284 ? -18.680 -8.451 20.837 1.00 91.56 284 ALA A O 1
ATOM 2180 N N . ASP 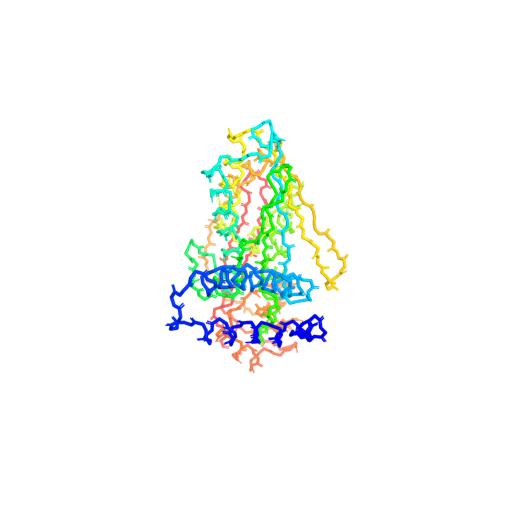A 1 285 ? -18.045 -10.300 19.712 1.00 91.81 285 ASP A N 1
ATOM 2181 C CA . ASP A 1 285 ? -16.680 -10.356 20.233 1.00 91.81 285 ASP A CA 1
ATOM 2182 C C . ASP A 1 285 ? -15.711 -9.734 19.218 1.00 91.81 285 ASP A C 1
ATOM 2184 O O . ASP A 1 285 ? -15.712 -10.102 18.038 1.00 91.81 285 ASP A O 1
ATOM 2188 N N . PHE A 1 286 ? -14.845 -8.833 19.685 1.00 90.88 286 PHE A N 1
ATOM 2189 C CA . PHE A 1 286 ? -13.859 -8.123 18.871 1.00 90.88 286 PHE A CA 1
ATOM 2190 C C . PHE A 1 286 ? -12.443 -8.370 19.371 1.00 90.88 286 PHE A C 1
ATOM 2192 O O . PHE A 1 286 ? -12.173 -8.221 20.559 1.00 90.88 286 PHE A O 1
ATOM 2199 N N . ASP A 1 287 ? -11.517 -8.658 18.461 1.00 88.06 287 ASP A N 1
ATOM 2200 C CA . ASP A 1 287 ? -10.093 -8.484 18.726 1.00 88.06 287 ASP A CA 1
ATOM 2201 C C . ASP A 1 287 ? -9.772 -6.981 18.633 1.00 88.06 287 ASP A C 1
ATOM 2203 O O . ASP A 1 287 ? -9.894 -6.364 17.573 1.00 88.06 287 ASP A O 1
ATOM 2207 N N . VAL A 1 288 ? -9.384 -6.379 19.755 1.00 87.94 288 VAL A N 1
ATOM 2208 C CA . VAL A 1 288 ? -9.096 -4.947 19.886 1.00 87.94 288 VAL A CA 1
ATOM 2209 C C . VAL A 1 288 ? -7.598 -4.728 19.922 1.00 87.94 288 VAL A C 1
ATOM 2211 O O . VAL A 1 288 ? -6.940 -5.134 20.878 1.00 87.94 288 VAL A O 1
ATOM 2214 N N . THR A 1 289 ? -7.061 -4.062 18.903 1.00 83.38 289 THR A N 1
ATOM 2215 C CA . THR A 1 289 ? -5.659 -3.646 18.838 1.00 83.38 289 THR A CA 1
ATOM 2216 C C . THR A 1 289 ? -5.533 -2.156 19.135 1.00 83.38 289 THR A C 1
ATOM 2218 O O . THR A 1 289 ? -6.027 -1.328 18.371 1.00 83.38 289 THR A O 1
ATOM 2221 N N . THR A 1 290 ? -4.826 -1.795 20.205 1.00 82.62 290 THR A N 1
ATOM 2222 C CA . THR A 1 290 ? -4.497 -0.389 20.487 1.00 82.62 290 THR A CA 1
ATOM 2223 C C . THR A 1 290 ? -3.177 -0.011 19.827 1.00 82.62 290 THR A C 1
ATOM 2225 O O . THR A 1 290 ? -2.123 -0.548 20.179 1.00 82.62 290 THR A O 1
ATOM 2228 N N . ILE A 1 291 ? -3.248 0.937 18.897 1.00 80.88 291 ILE A N 1
ATOM 2229 C CA . ILE A 1 291 ? -2.114 1.548 18.204 1.00 80.88 291 ILE A CA 1
ATOM 2230 C C . ILE A 1 291 ? -1.992 2.970 18.730 1.00 80.88 291 ILE A C 1
ATOM 2232 O O . ILE A 1 291 ? -2.976 3.702 18.759 1.00 80.88 291 ILE A O 1
ATOM 2236 N N . GLY A 1 292 ? -0.812 3.389 19.159 1.00 77.00 292 GLY A N 1
ATOM 2237 C CA . GLY A 1 292 ? -0.642 4.759 19.618 1.00 77.00 292 GLY A CA 1
ATOM 2238 C C . GLY A 1 292 ? 0.779 5.253 19.514 1.00 77.00 292 GLY A C 1
ATOM 2239 O O . GLY A 1 292 ? 1.689 4.511 19.157 1.00 77.00 292 GLY A O 1
ATOM 2240 N N . ASN A 1 293 ? 0.953 6.519 19.862 1.00 73.44 293 ASN A N 1
ATOM 2241 C CA . ASN A 1 293 ? 2.250 7.134 20.040 1.00 73.44 293 ASN A CA 1
ATOM 2242 C C . ASN A 1 293 ? 2.430 7.507 21.511 1.00 73.44 293 ASN A C 1
ATOM 2244 O O . ASN A 1 293 ? 1.655 8.266 22.097 1.00 73.44 293 ASN A O 1
ATOM 2248 N N . THR A 1 294 ? 3.464 6.939 22.120 1.00 64.00 294 THR A N 1
ATOM 2249 C CA . THR A 1 294 ? 3.725 7.055 23.559 1.00 64.00 294 THR A CA 1
ATOM 2250 C C . THR A 1 294 ? 4.202 8.448 23.958 1.00 64.00 294 THR A C 1
ATOM 2252 O O . THR A 1 294 ? 3.947 8.877 25.081 1.00 64.00 294 THR A O 1
ATOM 2255 N N . THR A 1 295 ? 4.830 9.168 23.027 1.00 62.97 295 THR A N 1
ATOM 2256 C CA . THR A 1 295 ? 5.421 10.493 23.238 1.00 62.97 295 THR A CA 1
ATOM 2257 C C . THR A 1 295 ? 4.367 11.597 23.255 1.00 62.97 295 THR A C 1
ATOM 2259 O O . THR A 1 295 ? 4.484 12.548 24.019 1.00 62.97 295 THR A O 1
ATOM 2262 N N . VAL A 1 296 ? 3.324 11.469 22.432 1.00 68.88 296 VAL A N 1
ATOM 2263 C CA . VAL A 1 296 ? 2.271 12.492 22.248 1.00 68.88 296 VAL A CA 1
ATOM 2264 C C . VAL A 1 296 ? 0.898 12.047 22.753 1.00 68.88 296 VAL A C 1
ATOM 2266 O O . VAL A 1 296 ? -0.080 12.761 22.580 1.00 68.88 296 VAL A O 1
ATOM 2269 N N . GLN A 1 297 ? 0.827 10.884 23.411 1.00 68.75 297 GLN A N 1
ATOM 2270 C CA . GLN A 1 297 ? -0.375 10.331 24.052 1.00 68.75 297 GLN A CA 1
ATOM 2271 C C . GLN A 1 297 ? -1.593 10.161 23.128 1.00 68.75 297 GLN A C 1
ATOM 2273 O O . GLN A 1 297 ? -2.713 9.991 23.603 1.00 68.75 297 GLN A O 1
ATOM 2278 N N . VAL A 1 298 ? -1.385 10.129 21.812 1.00 76.06 298 VAL A N 1
ATOM 2279 C CA . VAL A 1 298 ? -2.442 9.815 20.847 1.00 76.06 298 VAL A CA 1
ATOM 2280 C C . VAL A 1 298 ? -2.566 8.301 20.737 1.00 76.06 298 VAL A C 1
ATOM 2282 O O . VAL A 1 298 ? -1.569 7.597 20.566 1.00 76.06 298 VAL A O 1
ATOM 2285 N N . GLN A 1 299 ? -3.786 7.783 20.853 1.00 78.69 299 GLN A N 1
ATOM 2286 C CA . GLN A 1 299 ? -4.074 6.357 20.736 1.00 78.69 299 GLN A CA 1
ATOM 2287 C C . GLN A 1 299 ? -5.327 6.139 19.903 1.00 78.69 299 GLN A C 1
ATOM 2289 O O . GLN A 1 299 ? -6.273 6.920 19.950 1.00 78.69 299 GLN A O 1
ATOM 2294 N N . LYS A 1 300 ? -5.340 5.027 19.182 1.00 82.00 300 LYS A N 1
ATOM 2295 C CA . LYS A 1 300 ? -6.464 4.548 18.404 1.00 82.00 300 LYS A CA 1
ATOM 2296 C C . LYS A 1 300 ? -6.682 3.070 18.682 1.00 82.00 300 LYS A C 1
ATOM 2298 O O . LYS A 1 300 ? -5.751 2.267 18.628 1.00 82.00 300 LYS A O 1
ATOM 2303 N N . LYS A 1 301 ? -7.933 2.707 18.956 1.00 85.06 301 LYS A N 1
ATOM 2304 C CA . LYS A 1 301 ? -8.366 1.312 18.993 1.00 85.06 301 LYS A CA 1
ATOM 2305 C C . LYS A 1 301 ? -8.810 0.887 17.594 1.00 85.06 301 LYS A C 1
ATOM 2307 O O . LYS A 1 301 ? -9.603 1.571 16.953 1.00 85.06 301 LYS A O 1
ATOM 2312 N N . SER A 1 302 ? -8.282 -0.234 17.127 1.00 84.75 302 SER A N 1
ATOM 2313 C CA . SER A 1 302 ? -8.717 -0.932 15.921 1.00 84.75 302 SER A CA 1
ATOM 2314 C C . SER A 1 302 ? -9.474 -2.183 16.346 1.00 84.75 302 SER A C 1
ATOM 2316 O O . SER A 1 302 ? -8.975 -2.936 17.178 1.00 84.75 302 SER A O 1
ATOM 2318 N N . TYR A 1 303 ? -10.666 -2.391 15.795 1.00 87.62 303 TYR A N 1
ATOM 2319 C CA . TYR A 1 303 ? -11.537 -3.509 16.145 1.00 87.62 303 TYR A CA 1
ATOM 2320 C C . TYR A 1 303 ? -11.627 -4.478 14.965 1.00 87.62 303 TYR A C 1
ATOM 2322 O O . TYR A 1 303 ? -11.891 -4.067 13.832 1.00 87.62 303 TYR A O 1
ATOM 2330 N N . LEU A 1 304 ? -11.423 -5.766 15.228 1.00 87.81 304 LEU A N 1
ATOM 2331 C CA . LEU A 1 304 ? -11.625 -6.852 14.274 1.00 87.81 304 LEU A CA 1
ATOM 2332 C C . LEU A 1 304 ? -12.711 -7.780 14.815 1.00 87.81 304 LEU A C 1
ATOM 2334 O O . LEU A 1 304 ? -12.540 -8.372 15.876 1.00 87.81 304 LEU A O 1
ATOM 2338 N N . LEU A 1 305 ? -13.825 -7.910 14.098 1.00 88.81 305 LEU A N 1
ATOM 2339 C CA . LEU A 1 305 ? -14.903 -8.819 14.465 1.00 88.81 305 LEU A CA 1
ATOM 2340 C C . LEU A 1 305 ? -14.383 -10.255 14.460 1.00 88.81 305 LEU A C 1
ATOM 2342 O O . LEU A 1 305 ? -13.838 -10.735 13.462 1.00 88.81 305 LEU A O 1
ATOM 2346 N N . LYS A 1 306 ? -14.596 -10.940 15.577 1.00 89.56 306 LYS A N 1
ATOM 2347 C CA . LYS A 1 306 ? -14.252 -12.346 15.744 1.00 89.56 306 LYS A CA 1
ATOM 2348 C C . LYS A 1 306 ? -15.461 -13.240 15.505 1.00 89.56 306 LYS A C 1
ATOM 2350 O O . LYS A 1 306 ? -15.347 -14.226 14.784 1.00 89.56 306 LYS A O 1
ATOM 2355 N N . GLN A 1 307 ? -16.592 -12.895 16.115 1.00 88.56 307 GLN A N 1
ATOM 2356 C CA . GLN A 1 307 ? -17.863 -13.604 15.979 1.00 88.56 307 GLN A CA 1
ATOM 2357 C C . GLN A 1 307 ? -19.025 -12.741 16.482 1.00 88.56 307 GLN A C 1
ATOM 2359 O O . GLN A 1 307 ? -18.833 -11.865 17.328 1.00 88.56 307 GLN A O 1
ATOM 2364 N N . ILE A 1 308 ? -20.219 -13.032 15.976 1.00 87.69 308 ILE A N 1
ATOM 2365 C CA . ILE A 1 308 ? -21.492 -12.535 16.508 1.00 87.69 308 ILE A CA 1
ATOM 2366 C C . ILE A 1 308 ? -22.013 -13.602 17.476 1.00 87.69 308 ILE A C 1
ATOM 2368 O O . ILE A 1 308 ? -21.871 -14.793 17.186 1.00 87.69 308 ILE A O 1
ATOM 2372 N N . VAL A 1 309 ? -22.524 -13.172 18.630 1.00 85.12 309 VAL A N 1
ATOM 2373 C CA . VAL A 1 309 ? -23.011 -14.045 19.713 1.00 85.12 309 VAL A CA 1
ATOM 2374 C C . VAL A 1 309 ? -24.482 -14.382 19.520 1.00 85.12 309 VAL A C 1
ATOM 2376 O O . VAL A 1 309 ? -25.247 -13.463 19.157 1.00 85.12 309 VAL A O 1
#

pLDDT: mean 82.65, std 11.18, range [35.47, 95.62]